Protein AF-A0A096LPL6-F1 (afdb_monomer)

Secondary structure (DSSP, 8-state):
-HHHHHHHHHHHHHHHHHHHHHHHHHHHHHHHHHHHHHHHHHHHHHHHHHHHHHHHHHHHHHHHHT----TT-TT-HHHHHHHHHHIIIIIHHHHHHHHHHTT--HHHHHHHHHHHHHHHHHHHHHHHHHHHHHHHHGGGSS---HHHHHHHHHHHHHHHHHHHHTS-GGGG-SSS-TTTHHHHHHHHHHHHHHHHSSSPP----TT----

pLDDT: mean 83.3, std 11.72, range [41.88, 95.31]

Foldseek 3Di:
DVVVVVVVVVVVVVVVVVVVVVVVVVVVVVVVVVVVVVVVVVVVVVVVVVVVVVVVVVVVVCVVVVVDDDPPQCLTPVNLVVLLVCCQPPVLVVLLVVCVVVVHDSVVVVVLLVVLL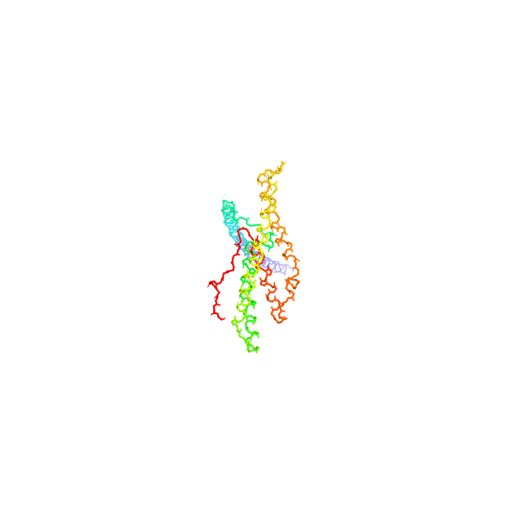VVLLVVLVVVLVVLVVVLVVVVVDPDDDPVVSVVVSLVVLSVVLVVLVPDDLQVVDPDDDPSCSVSSSSSSSSSNSQSSDVVRHDRDPPPRPPD

Radius of gyration: 34.46 Å; Cα contacts (8 Å, |Δi|>4): 103; chains: 1; bounding box: 89×56×92 Å

Sequence (211 aa):
QITCFCVLYRSALGQKEEEVKSLNRTNLTCKGIRHKERSETAKKQSELKSVKDRLAAQVAASLKTGDTESMNNPVSKTRLTEMYDNLKLLQWPKVKDQLKSRKRNPKEAKDLIQKTFGNASDEIKRRRQQIEEMFQQSESSSGPTPQKVKEFRQLTVQNLQMALFHTNKEELLKEVKEDLRPLTSECYWLSCLMALNNPPLQPDWKNHVPG

Nearest PDB structures (foldseek):
  4bw5-assembly2_D  TM=4.313E-01  e=4.476E+00  Homo sapiens

Organism: Poecilia formosa (NCBI:txid48698)

Structure (mmCIF, N/CA/C/O backbone):
data_AF-A0A096LPL6-F1
#
_entry.id   AF-A0A096LPL6-F1
#
loop_
_atom_site.group_PDB
_atom_site.id
_atom_site.type_symbol
_atom_site.label_atom_id
_atom_site.label_alt_id
_atom_site.label_comp_id
_atom_site.label_asym_id
_atom_site.label_entity_id
_atom_site.label_seq_id
_atom_site.pdbx_PDB_ins_code
_atom_site.Cartn_x
_atom_site.Cartn_y
_atom_site.Cartn_z
_atom_site.occupancy
_atom_site.B_iso_or_equiv
_atom_site.auth_seq_id
_atom_site.auth_comp_id
_atom_site.auth_asym_id
_atom_site.auth_atom_id
_atom_site.pdbx_PDB_model_num
ATOM 1 N N . GLN A 1 1 ? 65.235 16.886 -66.302 1.00 62.06 1 GLN A N 1
ATOM 2 C CA . GLN A 1 1 ? 64.406 17.403 -65.186 1.00 62.06 1 GLN A CA 1
ATOM 3 C C . GLN A 1 1 ? 62.903 17.368 -65.497 1.00 62.06 1 GLN A C 1
ATOM 5 O O . GLN A 1 1 ? 62.154 16.896 -64.653 1.00 62.06 1 GLN A O 1
ATOM 10 N N . ILE A 1 2 ? 62.460 17.758 -66.702 1.00 69.12 2 ILE A N 1
ATOM 11 C CA . ILE A 1 2 ? 61.031 17.830 -67.094 1.00 69.12 2 ILE A CA 1
ATOM 12 C C . ILE A 1 2 ? 60.277 16.490 -66.947 1.00 69.12 2 ILE A C 1
ATOM 14 O O . ILE A 1 2 ? 59.199 16.450 -66.362 1.00 69.12 2 ILE A O 1
ATOM 18 N N . THR A 1 3 ? 60.861 15.371 -67.383 1.00 69.25 3 THR A N 1
ATOM 19 C CA . THR A 1 3 ? 60.203 14.049 -67.340 1.00 69.25 3 THR A CA 1
ATOM 20 C C . THR A 1 3 ? 59.904 13.565 -65.917 1.00 69.25 3 THR A C 1
ATOM 22 O O . THR A 1 3 ? 58.869 12.954 -65.676 1.00 69.25 3 THR A O 1
ATOM 25 N N . CYS A 1 4 ? 60.776 13.883 -64.954 1.00 71.94 4 CYS A N 1
ATOM 26 C CA . CYS A 1 4 ? 60.591 13.506 -63.550 1.00 71.94 4 CYS A CA 1
ATOM 27 C C . CYS A 1 4 ? 59.429 14.290 -62.912 1.00 71.94 4 CYS A C 1
ATOM 29 O O . CYS A 1 4 ? 58.605 13.724 -62.196 1.00 71.94 4 CYS A O 1
ATOM 31 N N . PHE A 1 5 ? 59.299 15.575 -63.254 1.00 79.19 5 PHE A N 1
ATOM 32 C CA . PHE A 1 5 ? 58.215 16.429 -62.768 1.00 79.19 5 PHE A CA 1
ATOM 33 C C . PHE A 1 5 ? 56.837 15.965 -63.266 1.00 79.19 5 PHE A C 1
ATOM 35 O O . PHE A 1 5 ? 55.894 15.878 -62.482 1.00 79.19 5 PHE A O 1
ATOM 42 N N . CYS A 1 6 ? 56.720 15.581 -64.542 1.00 79.19 6 CYS A N 1
ATOM 43 C CA . CYS A 1 6 ? 55.464 15.070 -65.100 1.00 79.19 6 CYS A CA 1
ATOM 44 C C . CYS A 1 6 ? 54.999 13.760 -64.441 1.00 79.19 6 CYS A C 1
ATOM 46 O O . CYS A 1 6 ? 53.801 13.574 -64.223 1.00 79.19 6 CYS A O 1
ATOM 48 N N . VAL A 1 7 ? 55.930 12.862 -64.102 1.00 82.38 7 VAL A N 1
ATOM 49 C CA . VAL A 1 7 ? 55.615 11.592 -63.424 1.00 82.38 7 VAL A CA 1
ATOM 50 C C . VAL A 1 7 ? 55.128 11.840 -61.996 1.00 82.38 7 VAL A C 1
ATOM 52 O O . VAL A 1 7 ? 54.100 11.290 -61.597 1.00 82.38 7 VAL A O 1
ATOM 55 N N . LEU A 1 8 ? 55.806 12.716 -61.248 1.00 85.94 8 LEU A N 1
ATOM 56 C CA . LEU A 1 8 ? 55.395 13.092 -59.892 1.00 85.94 8 LEU A CA 1
ATOM 57 C C . LEU A 1 8 ? 54.025 13.780 -59.882 1.00 85.94 8 LEU A C 1
ATOM 59 O O . LEU A 1 8 ? 53.176 13.448 -59.057 1.00 85.94 8 LEU A O 1
ATOM 63 N N . TYR A 1 9 ? 53.778 14.677 -60.838 1.00 87.81 9 TYR A N 1
ATOM 64 C CA . TYR A 1 9 ? 52.500 15.375 -60.968 1.00 87.81 9 TYR A CA 1
ATOM 65 C C . TYR A 1 9 ? 51.340 14.418 -61.279 1.00 87.81 9 TYR A C 1
ATOM 67 O O . TYR A 1 9 ? 50.285 14.495 -60.650 1.00 87.81 9 TYR A O 1
ATOM 75 N N . ARG A 1 10 ? 51.538 13.462 -62.197 1.00 88.81 10 ARG A N 1
ATOM 76 C CA . ARG A 1 10 ? 50.520 12.450 -62.524 1.00 88.81 10 ARG A CA 1
ATOM 77 C C . ARG A 1 10 ? 50.235 11.521 -61.336 1.00 88.81 10 ARG A C 1
ATOM 79 O O . ARG A 1 10 ? 49.079 11.184 -61.101 1.00 88.81 10 ARG A O 1
ATOM 86 N N . SER A 1 11 ? 51.265 11.149 -60.574 1.00 90.75 11 SER A N 1
ATOM 87 C CA . SER A 1 11 ? 51.112 10.358 -59.345 1.00 90.75 11 SER A CA 1
ATOM 88 C C . SER A 1 11 ? 50.303 11.111 -58.278 1.00 90.75 11 SER A C 1
ATOM 90 O O . SER A 1 11 ? 49.337 10.575 -57.736 1.00 90.75 11 SER A O 1
ATOM 92 N N . ALA A 1 12 ? 50.625 12.388 -58.045 1.00 90.56 12 ALA A N 1
ATOM 93 C CA . ALA A 1 12 ? 49.902 13.242 -57.101 1.00 90.56 12 ALA A CA 1
ATOM 94 C C . ALA A 1 12 ? 48.430 13.461 -57.504 1.00 90.56 12 ALA A C 1
ATOM 96 O O . ALA A 1 12 ? 47.544 13.439 -56.650 1.00 90.56 12 ALA A O 1
ATOM 97 N N . LEU A 1 13 ? 48.151 13.621 -58.804 1.00 91.19 13 LEU A N 1
ATOM 98 C CA . LEU A 1 13 ? 46.785 13.688 -59.335 1.00 91.19 13 LEU A CA 1
ATOM 99 C C . LEU A 1 13 ? 46.003 12.392 -59.090 1.00 91.19 13 LEU A C 1
ATOM 101 O O . LEU A 1 13 ? 44.869 12.455 -58.622 1.00 91.19 13 LEU A O 1
ATOM 105 N N . GLY A 1 14 ? 46.615 11.230 -59.339 1.00 92.25 14 GLY A N 1
ATOM 106 C CA . GLY A 1 14 ? 45.986 9.932 -59.072 1.00 92.25 14 GLY A CA 1
ATOM 107 C C . GLY A 1 14 ? 45.658 9.729 -57.589 1.00 92.25 14 GLY A C 1
ATOM 108 O O . GLY A 1 14 ? 44.568 9.274 -57.251 1.00 92.25 14 GLY A O 1
ATOM 109 N N . GLN A 1 15 ? 46.556 10.149 -56.690 1.00 91.25 15 GLN A N 1
ATOM 110 C CA . GLN A 1 15 ? 46.300 10.125 -55.245 1.00 91.25 15 GLN A CA 1
ATOM 111 C C . GLN A 1 15 ? 45.125 11.028 -54.848 1.00 91.25 15 GLN A C 1
ATOM 113 O O . GLN A 1 15 ? 44.273 10.619 -54.059 1.00 91.25 15 GLN A O 1
ATOM 118 N N . LYS A 1 16 ? 45.043 12.238 -55.418 1.00 92.62 16 LYS A N 1
ATOM 119 C CA . LYS A 1 16 ? 43.936 13.168 -55.154 1.00 92.62 16 LYS A CA 1
ATOM 120 C C . LYS A 1 16 ? 42.600 12.655 -55.679 1.00 92.62 16 LYS A C 1
ATOM 122 O O . LYS A 1 16 ? 41.577 12.854 -55.027 1.00 92.62 16 LYS A O 1
ATOM 127 N N . GLU A 1 17 ? 42.593 11.969 -56.815 1.00 94.25 17 GLU A N 1
ATOM 128 C CA . GLU A 1 17 ? 41.373 11.384 -57.372 1.00 94.25 17 GLU A CA 1
ATOM 129 C C . GLU A 1 17 ? 40.818 10.256 -56.483 1.00 94.25 17 GLU A C 1
ATOM 131 O O . GLU A 1 17 ? 39.613 10.202 -56.224 1.00 94.25 17 GLU A O 1
ATOM 136 N N . GLU A 1 18 ? 41.688 9.396 -55.944 1.00 94.06 18 GLU A N 1
ATOM 137 C CA . GLU A 1 18 ? 41.285 8.356 -54.989 1.00 94.06 18 GLU A CA 1
ATOM 138 C C . GLU A 1 18 ? 40.809 8.937 -53.649 1.00 94.06 18 GLU A C 1
ATOM 140 O O . GLU A 1 18 ? 39.816 8.464 -53.087 1.00 94.06 18 GLU A O 1
ATOM 145 N N . GLU A 1 19 ? 41.441 10.010 -53.167 1.00 93.50 19 GLU A N 1
ATOM 146 C CA . GLU A 1 19 ? 41.003 10.734 -51.968 1.00 93.50 19 GLU A CA 1
ATOM 147 C C . GLU A 1 19 ? 39.581 11.297 -52.147 1.00 93.50 19 GLU A C 1
ATOM 149 O O . GLU A 1 19 ? 38.716 11.094 -51.291 1.00 93.50 19 GLU A O 1
ATOM 154 N N . VAL A 1 20 ? 39.291 11.913 -53.300 1.00 94.62 20 VAL A N 1
ATOM 155 C CA . VAL A 1 20 ? 37.953 12.431 -53.640 1.00 94.62 20 VAL A CA 1
ATOM 156 C C . VAL A 1 20 ? 36.921 11.304 -53.745 1.00 94.62 20 VAL A C 1
ATOM 158 O O . VAL A 1 20 ? 35.811 11.429 -53.219 1.00 94.62 20 VAL A O 1
ATOM 161 N N . LYS A 1 21 ? 37.266 10.172 -54.372 1.00 95.31 21 LYS A N 1
ATOM 162 C CA . LYS A 1 21 ? 36.379 8.995 -54.437 1.00 95.31 21 LYS A CA 1
ATOM 163 C C . LYS A 1 21 ? 36.100 8.419 -53.047 1.00 95.31 21 LYS A C 1
ATOM 165 O O . LYS A 1 21 ? 34.973 8.004 -52.768 1.00 95.31 21 LYS A O 1
ATOM 170 N N . SER A 1 22 ? 37.101 8.389 -52.169 1.00 95.25 22 SER A N 1
ATOM 171 C CA . SER A 1 22 ? 36.955 7.957 -50.775 1.00 95.25 22 SER A CA 1
ATOM 172 C C . SER A 1 22 ? 36.039 8.897 -49.979 1.00 95.25 22 SER A C 1
ATOM 174 O O . SER A 1 22 ? 35.070 8.446 -49.365 1.00 95.25 22 SER A O 1
ATOM 176 N N . LEU A 1 23 ? 36.260 10.212 -50.077 1.00 94.00 23 LEU A N 1
ATOM 177 C CA . LEU A 1 23 ? 35.429 11.252 -49.456 1.00 94.00 23 LEU A CA 1
ATOM 178 C C . LEU A 1 23 ? 33.970 11.211 -49.925 1.00 94.00 23 LEU A C 1
ATOM 180 O O . LEU A 1 23 ? 33.049 11.358 -49.122 1.00 94.00 23 LEU A O 1
ATOM 184 N N . ASN A 1 24 ? 33.729 10.973 -51.214 1.00 94.94 24 ASN A N 1
ATOM 185 C CA . ASN A 1 24 ? 32.367 10.841 -51.730 1.00 94.94 24 ASN A CA 1
ATOM 186 C C . ASN A 1 24 ? 31.659 9.604 -51.165 1.00 94.94 24 ASN A C 1
ATOM 188 O O . ASN A 1 24 ? 30.489 9.687 -50.782 1.00 94.94 24 ASN A O 1
ATOM 192 N N . ARG A 1 25 ? 32.370 8.474 -51.044 1.00 92.81 25 ARG A N 1
ATOM 193 C CA . ARG A 1 25 ? 31.831 7.257 -50.420 1.00 92.81 25 ARG A CA 1
ATOM 194 C C . ARG A 1 25 ? 31.470 7.489 -48.952 1.00 92.81 25 ARG A C 1
ATOM 196 O O . ARG A 1 25 ? 30.355 7.163 -48.550 1.00 92.81 25 ARG A O 1
ATOM 203 N N . THR A 1 26 ? 32.347 8.115 -48.166 1.00 92.62 26 THR A N 1
ATOM 204 C CA . THR A 1 26 ? 32.054 8.420 -46.754 1.00 92.62 26 THR A CA 1
ATOM 205 C C . THR A 1 26 ? 30.913 9.428 -46.604 1.00 92.62 26 THR A C 1
ATOM 207 O O . THR A 1 26 ? 30.057 9.255 -45.736 1.00 92.62 26 THR A O 1
ATOM 210 N N . ASN A 1 27 ? 30.818 10.433 -47.482 1.00 92.50 27 ASN A N 1
ATOM 211 C CA . ASN A 1 27 ? 29.719 11.402 -47.468 1.00 92.50 27 ASN A CA 1
ATOM 212 C C . ASN A 1 27 ? 28.350 10.737 -47.680 1.00 92.50 27 ASN A C 1
ATOM 214 O O . ASN A 1 27 ? 27.392 11.065 -46.974 1.00 92.50 27 ASN A O 1
ATOM 218 N N . LEU A 1 28 ? 28.263 9.793 -48.623 1.00 93.94 28 LEU A N 1
ATOM 219 C CA . LEU A 1 28 ? 27.046 9.025 -48.893 1.00 93.94 28 LEU A CA 1
ATOM 220 C C . LEU A 1 28 ? 26.653 8.157 -47.692 1.00 93.94 28 LEU A C 1
ATOM 222 O O . LEU A 1 28 ? 25.497 8.195 -47.267 1.00 93.94 28 LEU A O 1
ATOM 226 N N . THR A 1 29 ? 27.614 7.460 -47.082 1.00 91.50 29 THR A N 1
ATOM 227 C CA . THR A 1 29 ? 27.377 6.665 -45.867 1.00 91.50 29 THR A CA 1
ATOM 228 C C . THR A 1 29 ? 26.874 7.536 -44.715 1.00 91.50 29 THR A C 1
ATOM 230 O O . THR A 1 29 ? 25.845 7.233 -44.110 1.00 91.50 29 THR A O 1
ATOM 233 N N . CYS A 1 30 ? 27.522 8.676 -44.457 1.00 89.75 30 CYS A N 1
ATOM 234 C CA . CYS A 1 30 ? 27.096 9.621 -43.423 1.00 89.75 30 CYS A CA 1
ATOM 235 C C . CYS A 1 30 ? 25.696 10.196 -43.694 1.00 89.75 30 CYS A C 1
ATOM 237 O O . CYS A 1 30 ? 24.918 10.393 -42.761 1.00 89.75 30 CYS A O 1
ATOM 239 N N . LYS A 1 31 ? 25.339 10.457 -44.960 1.00 93.56 31 LYS A N 1
ATOM 240 C CA . LYS A 1 31 ? 23.974 10.869 -45.337 1.00 93.56 31 LYS A CA 1
ATOM 241 C C . LYS A 1 31 ? 22.947 9.782 -45.008 1.00 93.56 31 LYS A C 1
ATOM 243 O O . LYS A 1 31 ? 21.903 10.113 -44.448 1.00 93.56 31 LYS A O 1
ATOM 248 N N . GLY A 1 32 ? 23.258 8.519 -45.302 1.00 92.88 32 GLY A N 1
ATOM 249 C CA . GLY A 1 32 ? 22.400 7.377 -44.978 1.00 92.88 32 GLY A CA 1
ATOM 250 C C . GLY A 1 32 ? 22.170 7.216 -43.474 1.00 92.88 32 GLY A C 1
ATOM 251 O O . GLY A 1 32 ? 21.024 7.119 -43.036 1.00 92.88 32 GLY A O 1
ATOM 252 N N . ILE A 1 33 ? 23.241 7.280 -42.674 1.00 93.56 33 ILE A N 1
ATOM 253 C CA . ILE A 1 33 ? 23.164 7.196 -41.205 1.00 93.56 33 ILE A CA 1
ATOM 254 C C . ILE A 1 33 ? 22.282 8.319 -40.647 1.00 93.56 33 ILE A C 1
ATOM 256 O O . ILE A 1 33 ? 21.332 8.042 -39.918 1.00 93.56 33 ILE A O 1
ATOM 260 N N . ARG A 1 34 ? 22.504 9.571 -41.074 1.00 87.50 34 ARG A N 1
ATOM 261 C CA . ARG A 1 34 ? 21.682 10.712 -40.631 1.00 87.50 34 ARG A CA 1
ATOM 262 C C . ARG A 1 34 ? 20.203 10.547 -40.965 1.00 87.50 34 ARG A C 1
ATOM 264 O O . ARG A 1 34 ? 19.347 10.950 -40.181 1.00 87.50 34 ARG A O 1
ATOM 271 N N . HIS A 1 35 ? 19.880 9.997 -42.135 1.00 93.56 35 HIS A N 1
ATOM 272 C CA . HIS A 1 35 ? 18.486 9.758 -42.507 1.00 93.56 35 HIS A CA 1
ATOM 273 C C . HIS A 1 35 ? 17.843 8.695 -41.605 1.00 93.56 35 HIS A C 1
ATOM 275 O O . HIS A 1 35 ? 16.711 8.870 -41.151 1.00 93.56 35 HIS A O 1
ATOM 281 N N . LYS A 1 36 ? 18.579 7.622 -41.297 1.00 93.88 36 LYS A N 1
ATOM 282 C CA . LYS A 1 36 ? 18.124 6.566 -40.388 1.00 93.88 36 LYS A CA 1
ATOM 283 C C . LYS A 1 36 ? 17.886 7.100 -38.971 1.00 93.88 36 LYS A C 1
ATOM 285 O O . LYS A 1 36 ? 16.798 6.908 -38.436 1.00 93.88 36 LYS A O 1
ATOM 290 N N . GLU A 1 37 ? 18.834 7.852 -38.412 1.00 93.06 37 GLU A N 1
ATOM 291 C CA . GLU A 1 37 ? 18.706 8.469 -37.082 1.00 93.06 37 GLU A CA 1
ATOM 292 C C . GLU A 1 37 ? 17.516 9.434 -36.996 1.00 93.06 37 GLU A C 1
ATOM 294 O O . GLU A 1 37 ? 16.773 9.429 -36.011 1.00 93.06 37 GLU A O 1
ATOM 299 N N . ARG A 1 38 ? 17.281 10.234 -38.046 1.00 93.50 38 ARG A N 1
ATOM 300 C CA . ARG A 1 38 ? 16.101 11.111 -38.126 1.00 93.50 38 ARG A CA 1
ATOM 301 C C . ARG A 1 38 ? 14.802 10.314 -38.126 1.00 93.50 38 ARG A C 1
ATOM 303 O O . ARG A 1 38 ? 13.877 10.679 -37.404 1.00 93.50 38 ARG A O 1
ATOM 310 N N . SER A 1 39 ? 14.739 9.226 -38.892 1.00 92.94 39 SER A N 1
ATOM 311 C CA . SER A 1 39 ? 13.558 8.358 -38.936 1.00 92.94 39 SER A CA 1
ATOM 312 C C . SER A 1 39 ? 13.294 7.682 -37.589 1.00 92.94 39 SER A C 1
ATOM 314 O O . SER A 1 39 ? 12.150 7.633 -37.139 1.00 92.94 39 SER A O 1
ATOM 316 N N . GLU A 1 40 ? 14.333 7.181 -36.922 1.00 94.88 40 GLU A N 1
ATOM 317 C CA . GLU A 1 40 ? 14.212 6.571 -35.595 1.00 94.88 40 GLU A CA 1
ATOM 318 C C . GLU A 1 40 ? 13.783 7.595 -34.539 1.00 94.88 40 GLU A C 1
ATOM 320 O O . GLU A 1 40 ? 12.931 7.303 -33.699 1.00 94.88 40 GLU A O 1
ATOM 325 N N . THR A 1 41 ? 14.316 8.816 -34.607 1.00 92.25 41 THR A N 1
ATOM 326 C CA . THR A 1 41 ? 13.934 9.911 -33.706 1.00 92.25 41 THR A CA 1
ATOM 327 C C . THR A 1 41 ? 12.476 10.318 -33.907 1.00 92.25 41 THR A C 1
ATOM 329 O O . THR A 1 41 ? 11.741 10.454 -32.929 1.00 92.25 41 THR A O 1
ATOM 332 N N . ALA A 1 42 ? 12.025 10.451 -35.158 1.00 94.88 42 ALA A N 1
ATOM 333 C CA . ALA A 1 42 ? 10.630 10.754 -35.475 1.00 94.88 42 ALA A CA 1
ATOM 334 C C . ALA A 1 42 ? 9.682 9.657 -34.964 1.00 94.88 42 ALA A C 1
ATOM 336 O O . ALA A 1 42 ? 8.652 9.958 -34.359 1.00 94.88 42 ALA A O 1
ATOM 337 N N . LYS A 1 43 ? 10.067 8.382 -35.125 1.00 94.69 43 LYS A N 1
ATOM 338 C CA . LYS A 1 43 ? 9.311 7.246 -34.585 1.00 94.69 43 LYS A CA 1
ATOM 339 C C . LYS A 1 43 ? 9.199 7.327 -33.060 1.00 94.69 43 LYS A C 1
ATOM 341 O O . LYS A 1 43 ? 8.084 7.316 -32.542 1.00 94.69 43 LYS A O 1
ATOM 346 N N . LYS A 1 44 ? 10.314 7.519 -32.348 1.00 93.94 44 LYS A N 1
ATOM 347 C CA . LYS A 1 44 ? 10.325 7.670 -30.880 1.00 93.94 44 LYS A CA 1
ATOM 348 C C . LYS A 1 44 ? 9.476 8.851 -30.405 1.00 93.94 44 LYS A C 1
ATOM 350 O O . LYS A 1 44 ? 8.751 8.726 -29.423 1.00 93.94 44 LYS A O 1
ATOM 355 N N . GLN A 1 45 ? 9.517 9.987 -31.104 1.00 91.88 45 GLN A N 1
ATOM 356 C CA . GLN A 1 45 ? 8.658 11.132 -30.780 1.00 91.88 45 GLN A CA 1
ATOM 357 C C . GLN A 1 45 ? 7.170 10.815 -30.970 1.00 91.88 45 GLN A C 1
ATOM 359 O O . GLN A 1 45 ? 6.354 11.206 -30.135 1.00 91.88 45 GLN A O 1
ATOM 364 N N . SER A 1 46 ? 6.808 10.087 -32.032 1.00 92.31 46 SER A N 1
ATOM 365 C CA . SER A 1 46 ? 5.420 9.670 -32.264 1.00 92.31 46 SER A CA 1
ATOM 366 C C . SER A 1 46 ? 4.915 8.695 -31.192 1.00 92.31 46 SER A C 1
ATOM 368 O O . SER A 1 46 ? 3.797 8.847 -30.699 1.00 92.31 46 SER A O 1
ATOM 370 N N . GLU A 1 47 ? 5.762 7.757 -30.757 1.00 94.56 47 GLU A N 1
ATOM 371 C CA . GLU A 1 47 ? 5.462 6.827 -29.665 1.00 94.56 47 GLU A CA 1
ATOM 372 C C . GLU A 1 47 ? 5.289 7.575 -28.340 1.00 94.56 47 GLU A C 1
ATOM 374 O O . GLU A 1 47 ? 4.299 7.366 -27.641 1.00 94.56 47 GLU A O 1
ATOM 379 N N . LEU A 1 48 ? 6.193 8.511 -28.027 1.00 93.56 48 LEU A N 1
ATOM 380 C CA . LEU A 1 48 ? 6.100 9.331 -26.821 1.00 93.56 48 LEU A CA 1
ATOM 381 C C . LEU A 1 48 ? 4.818 10.171 -26.802 1.00 93.56 48 LEU A C 1
ATOM 383 O O . LEU A 1 48 ? 4.159 10.264 -25.766 1.00 93.56 48 LEU A O 1
ATOM 387 N N . LYS A 1 49 ? 4.438 10.754 -27.945 1.00 94.06 49 LYS A N 1
ATOM 388 C CA . LYS A 1 49 ? 3.179 11.495 -28.078 1.00 94.06 49 LYS A CA 1
ATOM 389 C C . LYS A 1 49 ? 1.974 10.585 -27.828 1.00 94.06 49 LYS A C 1
ATOM 391 O O . LYS A 1 49 ? 1.123 10.934 -27.020 1.00 94.06 49 LYS A O 1
ATOM 396 N N . SER A 1 50 ? 1.950 9.396 -28.430 1.00 95.19 50 SER A N 1
ATOM 397 C CA . SER A 1 50 ? 0.890 8.404 -28.205 1.00 95.19 50 SER A CA 1
ATOM 398 C C . SER A 1 50 ? 0.779 7.991 -26.732 1.00 95.19 50 SER A C 1
ATOM 400 O O . SER A 1 50 ? -0.317 7.942 -26.176 1.00 95.19 50 SER A O 1
ATOM 402 N N . VAL A 1 51 ? 1.909 7.756 -26.057 1.00 93.38 51 VAL A N 1
ATOM 403 C CA . VAL A 1 51 ? 1.929 7.450 -24.617 1.00 93.38 51 VAL A CA 1
ATOM 404 C C . VAL A 1 51 ? 1.387 8.620 -23.798 1.00 93.38 51 VAL A C 1
ATOM 406 O O . VAL A 1 51 ? 0.570 8.402 -22.906 1.00 93.38 51 VAL A O 1
ATOM 409 N N . LYS A 1 52 ? 1.788 9.856 -24.114 1.00 92.88 52 LYS A N 1
ATOM 410 C CA . LYS A 1 52 ? 1.295 11.059 -23.434 1.00 92.88 52 LYS A CA 1
ATOM 411 C C . LYS A 1 52 ? -0.216 11.227 -23.603 1.00 92.88 52 LYS A C 1
ATOM 413 O O . LYS A 1 52 ? -0.896 11.487 -22.615 1.00 92.88 52 LYS A O 1
ATOM 418 N N . ASP A 1 53 ? -0.737 11.047 -24.814 1.00 93.06 53 ASP A N 1
ATOM 419 C CA . ASP A 1 53 ? -2.168 11.181 -25.105 1.00 93.06 53 ASP A CA 1
ATOM 420 C C . ASP A 1 53 ? -2.981 10.094 -24.379 1.00 93.06 53 ASP A C 1
ATOM 422 O O . ASP A 1 53 ? -4.012 10.381 -23.767 1.00 93.06 53 ASP A O 1
ATOM 426 N N . ARG A 1 54 ? -2.473 8.85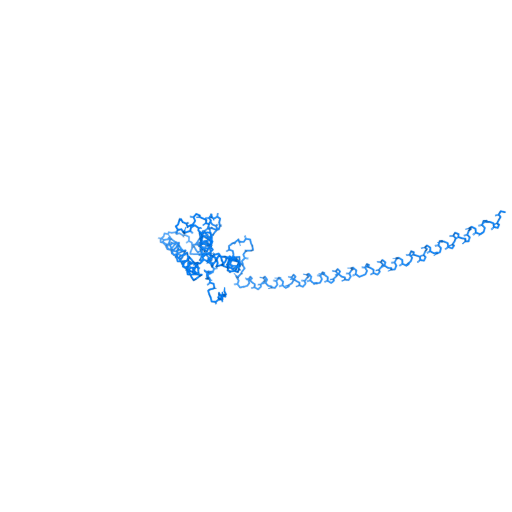3 -24.349 1.00 90.88 54 ARG A N 1
ATOM 427 C CA . ARG A 1 54 ? -3.072 7.751 -23.576 1.00 90.88 54 ARG A CA 1
ATOM 428 C C . ARG A 1 54 ? -3.067 8.027 -22.076 1.00 90.88 54 ARG A C 1
ATOM 430 O O . ARG A 1 54 ? -4.077 7.793 -21.416 1.00 90.88 54 ARG A O 1
ATOM 437 N N . LEU A 1 55 ? -1.956 8.530 -21.540 1.00 88.56 55 LEU A N 1
ATOM 438 C CA . LEU A 1 55 ? -1.844 8.881 -20.127 1.00 88.56 55 LEU A CA 1
ATOM 439 C C . LEU A 1 55 ? -2.794 10.029 -19.772 1.00 88.56 55 LEU A C 1
ATOM 441 O O . LEU A 1 55 ? -3.497 9.946 -18.772 1.00 88.56 55 LEU A O 1
ATOM 445 N N . ALA A 1 56 ? -2.878 11.064 -20.611 1.00 87.12 56 ALA A N 1
ATOM 446 C CA . ALA A 1 56 ? -3.816 12.166 -20.421 1.00 87.12 56 ALA A CA 1
ATOM 447 C C . ALA A 1 56 ? -5.273 11.677 -20.404 1.00 87.12 56 ALA A C 1
ATOM 449 O O . ALA A 1 56 ? -6.049 12.107 -19.554 1.00 87.12 56 ALA A O 1
ATOM 450 N N . ALA A 1 57 ? -5.635 10.736 -21.283 1.00 83.25 57 ALA A N 1
ATOM 451 C CA . ALA A 1 57 ? -6.962 10.125 -21.288 1.00 83.25 57 ALA A CA 1
ATOM 452 C C . ALA A 1 57 ? -7.244 9.309 -20.013 1.00 83.25 57 ALA A C 1
ATOM 454 O O . ALA A 1 57 ? -8.334 9.422 -19.451 1.00 83.25 57 ALA A O 1
ATOM 455 N N . GLN A 1 58 ? -6.270 8.533 -19.522 1.00 78.44 58 GLN A N 1
ATOM 456 C CA . GLN A 1 58 ? -6.395 7.794 -18.258 1.00 78.44 58 GLN A CA 1
ATOM 457 C C . GLN A 1 58 ? -6.540 8.738 -17.060 1.00 78.44 58 GLN A C 1
ATOM 459 O O . GLN A 1 58 ? -7.445 8.560 -16.251 1.00 78.44 58 GLN A O 1
ATOM 464 N N . VAL A 1 59 ? -5.717 9.787 -16.986 1.00 78.62 59 VAL A N 1
ATOM 465 C CA . VAL A 1 59 ? -5.796 10.804 -15.927 1.00 78.62 59 VAL A CA 1
ATOM 466 C C . VAL A 1 59 ? -7.141 11.534 -15.973 1.00 78.62 59 VAL A C 1
ATOM 468 O O . VAL A 1 59 ? -7.781 11.701 -14.938 1.00 78.62 59 VAL A O 1
ATOM 471 N N . ALA A 1 60 ? -7.621 11.919 -17.159 1.00 79.06 60 ALA A N 1
ATOM 472 C CA . ALA A 1 60 ? -8.929 12.552 -17.315 1.00 79.06 60 ALA A CA 1
ATOM 473 C C . ALA A 1 60 ? -10.084 11.623 -16.899 1.00 79.06 60 ALA A C 1
ATOM 475 O O . ALA A 1 60 ? -11.062 12.090 -16.314 1.00 79.06 60 ALA A O 1
ATOM 476 N N . ALA A 1 61 ? -9.981 10.319 -17.173 1.00 73.19 61 ALA A N 1
ATOM 477 C CA . ALA A 1 61 ? -10.958 9.333 -16.719 1.00 73.19 61 ALA A CA 1
ATOM 478 C C . ALA A 1 61 ? -10.958 9.198 -15.186 1.00 73.19 61 ALA A C 1
ATOM 480 O O . ALA A 1 61 ? -12.027 9.257 -14.583 1.00 73.19 61 ALA A O 1
ATOM 481 N N . SER A 1 62 ? -9.784 9.115 -14.552 1.00 61.94 62 SER A N 1
ATOM 482 C CA . SER A 1 62 ? -9.656 9.043 -13.088 1.00 61.94 62 SER A CA 1
ATOM 483 C C . SER A 1 62 ? -10.127 10.315 -12.374 1.00 61.94 62 SER A C 1
ATOM 485 O O . SER A 1 62 ? -10.739 10.234 -11.312 1.00 61.94 62 SER A O 1
ATOM 487 N N . LEU A 1 63 ? -9.899 11.497 -12.959 1.00 66.19 63 LEU A N 1
ATOM 488 C CA . LEU A 1 63 ? -10.415 12.764 -12.424 1.00 66.19 63 LEU A CA 1
ATOM 489 C C . LEU A 1 63 ? -11.949 12.816 -12.467 1.00 66.19 63 LEU A C 1
ATOM 491 O O . LEU A 1 63 ? -12.571 13.319 -11.535 1.00 66.19 63 LEU A O 1
ATOM 495 N N . LYS A 1 64 ? -12.572 12.267 -13.521 1.00 66.19 64 LYS A N 1
ATOM 496 C CA . LYS A 1 64 ? -14.039 12.173 -13.628 1.00 66.19 64 LYS A CA 1
ATOM 497 C C . LYS A 1 64 ? -14.648 11.219 -12.602 1.00 66.19 64 LYS A C 1
ATOM 499 O O . LYS A 1 64 ? -15.770 11.456 -12.168 1.00 66.19 64 LYS A O 1
ATOM 504 N N . THR A 1 65 ? -13.938 10.157 -12.224 1.00 60.41 65 THR A N 1
ATOM 505 C CA . THR A 1 65 ? -14.399 9.208 -11.198 1.00 60.41 65 THR A CA 1
ATOM 506 C C . THR A 1 65 ? -14.058 9.649 -9.774 1.00 60.41 65 THR A C 1
ATOM 508 O O . THR A 1 65 ? -14.525 9.022 -8.828 1.00 60.41 65 THR A O 1
ATOM 511 N N . GLY A 1 66 ? -13.262 10.713 -9.604 1.00 57.62 66 GLY A N 1
ATOM 512 C CA . GLY A 1 66 ? -12.791 11.174 -8.295 1.00 57.62 66 GLY A CA 1
ATOM 513 C C . GLY A 1 66 ? -11.820 10.206 -7.605 1.00 57.62 66 GLY A C 1
ATOM 514 O O . GLY A 1 66 ? -11.515 10.399 -6.433 1.00 57.62 66 GLY A O 1
ATOM 515 N N . ASP A 1 67 ? -11.319 9.190 -8.318 1.00 57.84 67 ASP A N 1
ATOM 516 C CA . ASP A 1 67 ? -10.405 8.150 -7.803 1.00 57.84 67 ASP A CA 1
ATOM 517 C C . ASP A 1 67 ? -8.930 8.554 -8.002 1.00 57.84 67 ASP A C 1
ATOM 519 O O . ASP A 1 67 ? -8.034 7.725 -8.155 1.00 57.84 67 ASP A O 1
ATOM 523 N N . THR A 1 68 ? -8.661 9.860 -8.083 1.00 65.00 68 THR A N 1
ATOM 524 C CA . THR A 1 68 ? -7.300 10.391 -8.182 1.00 65.00 68 THR A CA 1
ATOM 525 C C . THR A 1 68 ? -6.629 10.393 -6.819 1.00 65.00 68 THR A C 1
ATOM 527 O O . THR A 1 68 ? -6.851 11.277 -5.993 1.00 65.00 68 THR A O 1
ATOM 530 N N . GLU A 1 69 ? -5.760 9.411 -6.606 1.00 71.94 69 GLU A N 1
ATOM 531 C CA . GLU A 1 69 ? -4.832 9.390 -5.482 1.00 71.94 69 GLU A CA 1
ATOM 532 C C . GLU A 1 69 ? -3.646 10.331 -5.730 1.00 71.94 69 GLU A C 1
ATOM 534 O O . GLU A 1 69 ? -3.092 10.403 -6.829 1.00 71.94 69 GLU A O 1
ATOM 539 N N . SER A 1 70 ? -3.207 11.036 -4.686 1.00 74.88 70 SER A N 1
ATOM 540 C CA . SER A 1 70 ? -1.944 11.774 -4.737 1.00 74.88 70 SER A CA 1
ATOM 541 C C . SER A 1 70 ? -0.779 10.792 -4.827 1.00 74.88 70 SER A C 1
ATOM 543 O O . SER A 1 70 ? -0.565 10.002 -3.908 1.00 74.88 70 SER A O 1
ATOM 545 N N . MET A 1 71 ? 0.023 10.883 -5.891 1.00 73.69 71 MET A N 1
ATOM 546 C CA . MET A 1 71 ? 1.227 10.051 -6.043 1.00 73.69 71 MET A CA 1
ATOM 547 C C . MET A 1 71 ? 2.274 10.296 -4.945 1.00 73.69 71 MET A C 1
ATOM 549 O O . MET A 1 71 ? 3.130 9.447 -4.712 1.00 73.69 71 MET A O 1
ATOM 553 N N . ASN A 1 72 ? 2.201 11.446 -4.268 1.00 80.81 72 ASN A N 1
ATOM 554 C CA . ASN A 1 72 ? 3.113 11.820 -3.188 1.00 80.81 72 ASN A CA 1
ATOM 555 C C . ASN A 1 72 ? 2.624 11.351 -1.811 1.00 80.81 72 ASN A C 1
ATOM 557 O O . ASN A 1 72 ? 3.311 11.574 -0.818 1.00 80.81 72 ASN A O 1
ATOM 561 N N . ASN A 1 73 ? 1.440 10.739 -1.724 1.00 84.94 73 ASN A N 1
ATOM 562 C CA . ASN A 1 73 ? 0.929 10.204 -0.471 1.00 84.94 73 ASN A CA 1
ATOM 563 C C . ASN A 1 73 ? 1.536 8.808 -0.212 1.00 84.94 73 ASN A C 1
ATOM 565 O O . ASN A 1 73 ? 1.190 7.864 -0.926 1.00 84.94 73 ASN A O 1
ATOM 569 N N . PRO A 1 74 ? 2.396 8.630 0.811 1.00 89.50 74 PRO A N 1
ATOM 570 C CA . PRO A 1 74 ? 3.003 7.329 1.101 1.00 89.50 74 PRO A CA 1
ATOM 571 C C . PRO A 1 74 ? 1.988 6.284 1.591 1.00 89.50 74 PRO A C 1
ATOM 573 O O . PRO A 1 74 ? 2.274 5.089 1.563 1.00 89.50 74 PRO A O 1
ATOM 576 N N . VAL A 1 75 ? 0.798 6.724 2.006 1.00 91.31 75 VAL A N 1
ATOM 577 C CA . VAL A 1 75 ? -0.311 5.886 2.482 1.00 91.31 75 VAL A CA 1
ATOM 578 C C . VAL A 1 75 ? -1.517 5.943 1.539 1.00 91.31 75 VAL A C 1
ATOM 580 O O . VAL A 1 75 ? -2.660 5.812 1.971 1.00 91.31 75 VAL A O 1
ATOM 583 N N . SER A 1 76 ? -1.281 6.151 0.236 1.00 90.69 76 SER A N 1
ATOM 584 C CA . SER A 1 76 ? -2.331 6.026 -0.787 1.00 90.69 76 SER A CA 1
ATOM 585 C C . SER A 1 76 ? -2.874 4.590 -0.845 1.00 90.69 76 SER A C 1
ATOM 587 O O . SER A 1 76 ? -2.165 3.647 -0.482 1.00 90.69 76 SER A O 1
ATOM 589 N N . LYS A 1 77 ? -4.107 4.377 -1.325 1.00 90.56 77 LYS A N 1
ATOM 590 C CA . LYS A 1 77 ? -4.674 3.020 -1.402 1.00 90.56 77 LYS A CA 1
ATOM 591 C C . LYS A 1 77 ? -3.853 2.120 -2.327 1.00 90.56 77 LYS A C 1
ATOM 593 O O . LYS A 1 77 ? -3.633 0.960 -1.979 1.00 90.56 77 LYS A O 1
ATOM 598 N N . THR A 1 78 ? -3.320 2.651 -3.427 1.00 89.94 78 THR A N 1
ATOM 599 C CA . THR A 1 78 ? -2.366 1.933 -4.290 1.00 89.94 78 THR A CA 1
ATOM 600 C C . THR A 1 78 ? -1.129 1.502 -3.502 1.00 89.94 78 THR A C 1
ATOM 602 O O . THR A 1 78 ? -0.799 0.318 -3.478 1.00 89.94 78 THR A O 1
ATOM 605 N N . ARG A 1 79 ? -0.490 2.426 -2.771 1.00 92.38 79 ARG A N 1
ATOM 606 C CA . ARG A 1 79 ? 0.708 2.124 -1.970 1.00 92.38 79 ARG A CA 1
ATOM 607 C C . ARG A 1 79 ? 0.445 1.117 -0.857 1.00 92.38 79 ARG A C 1
ATOM 609 O O . ARG A 1 79 ? 1.253 0.219 -0.646 1.00 92.38 79 ARG A O 1
ATOM 616 N N . LEU A 1 80 ? -0.683 1.233 -0.161 1.00 93.75 80 LEU A N 1
ATOM 617 C CA . LEU A 1 80 ? -1.083 0.291 0.888 1.00 93.75 80 LEU A CA 1
ATOM 618 C C . LEU A 1 80 ? -1.352 -1.108 0.328 1.00 93.75 80 LEU A C 1
ATOM 620 O O . LEU A 1 80 ? -0.972 -2.094 0.957 1.00 93.75 80 LEU A O 1
ATOM 624 N N . THR A 1 81 ? -1.942 -1.194 -0.866 1.00 91.94 81 THR A N 1
ATOM 625 C CA . THR A 1 81 ? -2.161 -2.469 -1.563 1.00 91.94 81 THR A CA 1
ATOM 626 C C . THR A 1 81 ? -0.829 -3.107 -1.961 1.00 91.94 81 THR A C 1
ATOM 628 O O . THR A 1 81 ? -0.590 -4.265 -1.634 1.00 91.94 81 THR A O 1
ATOM 631 N N . GLU A 1 82 ? 0.093 -2.337 -2.550 1.00 92.19 82 GLU A N 1
ATOM 632 C CA . GLU A 1 82 ? 1.447 -2.811 -2.879 1.00 92.19 82 GLU A CA 1
ATOM 633 C C . GLU A 1 82 ? 2.216 -3.285 -1.635 1.00 92.19 82 GLU A C 1
ATOM 635 O O . GLU A 1 82 ? 2.880 -4.322 -1.658 1.00 92.19 82 GLU A O 1
ATOM 640 N N . MET A 1 83 ? 2.132 -2.544 -0.525 1.00 93.38 83 MET A N 1
ATOM 641 C CA . MET A 1 83 ? 2.751 -2.937 0.744 1.00 93.38 83 MET A CA 1
ATOM 642 C C . MET A 1 83 ? 2.172 -4.254 1.277 1.00 93.38 83 MET A C 1
ATOM 644 O O . MET A 1 83 ? 2.930 -5.109 1.740 1.00 93.38 83 MET A O 1
ATOM 648 N N . TYR A 1 84 ? 0.854 -4.443 1.177 1.00 93.00 84 TYR A N 1
ATOM 649 C CA . TYR A 1 84 ? 0.190 -5.689 1.563 1.00 93.00 84 TYR A CA 1
ATOM 650 C C . TYR A 1 84 ? 0.618 -6.865 0.685 1.00 93.00 84 TYR A C 1
ATOM 652 O O . TYR A 1 84 ? 0.971 -7.925 1.208 1.00 93.00 84 TYR A O 1
ATOM 660 N N . ASP A 1 85 ? 0.668 -6.673 -0.631 1.00 91.19 85 ASP A N 1
ATOM 661 C CA . ASP A 1 85 ? 1.111 -7.707 -1.562 1.00 91.19 85 ASP A CA 1
ATOM 662 C C . ASP A 1 85 ? 2.577 -8.087 -1.327 1.00 91.19 85 ASP A C 1
ATOM 664 O O . ASP A 1 85 ? 2.912 -9.271 -1.303 1.00 91.19 85 ASP A O 1
ATOM 668 N N . ASN A 1 86 ? 3.449 -7.117 -1.045 1.00 90.81 86 ASN A N 1
ATOM 669 C CA . ASN A 1 86 ? 4.844 -7.381 -0.691 1.00 90.81 86 ASN A CA 1
ATOM 670 C C . ASN A 1 86 ? 4.974 -8.175 0.615 1.00 90.81 86 ASN A C 1
ATOM 672 O O . ASN A 1 86 ? 5.738 -9.143 0.676 1.00 90.81 86 ASN A O 1
ATOM 676 N N . LEU A 1 87 ? 4.215 -7.813 1.654 1.00 88.69 87 LEU A N 1
ATOM 677 C CA . LEU A 1 87 ? 4.165 -8.568 2.909 1.00 88.69 87 LEU A CA 1
ATOM 678 C C . LEU A 1 87 ? 3.744 -10.023 2.645 1.00 88.69 87 LEU A C 1
ATOM 680 O O . LEU A 1 87 ? 4.380 -10.968 3.124 1.00 88.69 87 LEU A O 1
ATOM 684 N N . LYS A 1 88 ? 2.718 -10.194 1.809 1.00 86.50 88 LYS A N 1
ATOM 685 C CA . LYS A 1 88 ? 2.139 -11.486 1.454 1.00 86.50 88 LYS A CA 1
ATOM 686 C C . LYS A 1 88 ? 3.056 -12.374 0.627 1.00 86.50 88 LYS A C 1
ATOM 688 O O . LYS A 1 88 ? 3.153 -13.567 0.907 1.00 86.50 88 LYS A O 1
ATOM 693 N N . LEU A 1 89 ? 3.704 -11.814 -0.387 1.00 86.50 89 LEU A N 1
ATOM 694 C CA . LEU A 1 89 ? 4.520 -12.560 -1.342 1.00 86.50 89 LEU A CA 1
ATOM 695 C C . LEU A 1 89 ? 5.949 -12.784 -0.844 1.00 86.50 89 LEU A C 1
ATOM 697 O O . LEU A 1 89 ? 6.557 -13.792 -1.191 1.00 86.50 89 LEU A O 1
ATOM 701 N N . LEU A 1 90 ? 6.493 -11.868 -0.035 1.00 86.00 90 LEU A N 1
ATOM 702 C CA . LEU A 1 90 ? 7.910 -11.889 0.336 1.00 86.00 90 LEU A CA 1
ATOM 703 C C . LEU A 1 90 ? 8.156 -12.245 1.801 1.00 86.00 90 LEU A C 1
ATOM 705 O O . LEU A 1 90 ? 9.129 -12.943 2.083 1.00 86.00 90 LEU A O 1
ATOM 709 N N . GLN A 1 91 ? 7.332 -11.766 2.740 1.00 83.06 91 GLN A N 1
ATOM 710 C CA . GLN A 1 91 ? 7.612 -11.924 4.175 1.00 83.06 91 GLN A CA 1
ATOM 711 C C . GLN A 1 91 ? 6.924 -13.147 4.776 1.00 83.06 91 GLN A C 1
ATOM 713 O O . GLN A 1 91 ? 7.565 -13.929 5.480 1.00 83.06 91 GLN A O 1
ATOM 718 N N . TRP A 1 92 ? 5.643 -13.369 4.471 1.00 83.81 92 TRP A N 1
ATOM 719 C CA . TRP A 1 92 ? 4.916 -14.530 4.995 1.00 83.81 92 TRP A CA 1
ATOM 720 C C . TRP A 1 92 ? 5.559 -15.879 4.634 1.00 83.81 92 TRP A C 1
ATOM 722 O O . TRP A 1 92 ? 5.683 -16.706 5.543 1.00 83.81 92 TRP A O 1
ATOM 732 N N . PRO A 1 93 ? 6.044 -16.126 3.397 1.00 83.06 93 PRO A N 1
ATOM 733 C CA . PRO A 1 93 ? 6.744 -17.371 3.080 1.00 83.06 93 PRO A CA 1
ATOM 734 C C . PRO A 1 93 ? 8.021 -17.563 3.906 1.00 83.06 93 PRO A C 1
ATOM 736 O O . PRO A 1 93 ? 8.245 -18.647 4.439 1.00 83.06 93 PRO A O 1
ATOM 739 N N . LYS A 1 94 ? 8.811 -16.499 4.115 1.00 82.56 94 LYS A N 1
ATOM 740 C CA . LYS A 1 94 ? 10.040 -16.560 4.925 1.00 82.56 94 LYS A CA 1
ATOM 741 C C . LYS A 1 94 ? 9.748 -16.971 6.364 1.00 82.56 94 LYS A C 1
ATOM 743 O O . LYS A 1 94 ? 10.417 -17.851 6.899 1.00 82.56 94 LYS A O 1
ATOM 748 N N . VAL A 1 95 ? 8.728 -16.375 6.982 1.00 76.81 95 VAL A N 1
ATOM 749 C CA . VAL A 1 95 ? 8.329 -16.734 8.352 1.00 76.81 95 VAL A CA 1
ATOM 750 C C . VAL A 1 95 ? 7.768 -18.151 8.408 1.00 76.81 95 VAL A C 1
ATOM 752 O O . VAL A 1 95 ? 8.078 -18.905 9.329 1.00 76.81 95 VAL A O 1
ATOM 755 N N . LYS A 1 96 ? 6.995 -18.561 7.399 1.00 77.69 96 LYS A N 1
ATOM 756 C CA . LYS A 1 96 ? 6.504 -19.936 7.292 1.00 77.69 96 LYS A CA 1
ATOM 757 C C . LYS A 1 96 ? 7.656 -20.943 7.250 1.00 77.69 96 LYS A C 1
ATOM 759 O O . LYS A 1 96 ? 7.606 -21.941 7.967 1.00 77.69 96 LYS A O 1
ATOM 764 N N . ASP A 1 97 ? 8.690 -20.685 6.458 1.00 81.62 97 ASP A N 1
ATOM 765 C CA . ASP A 1 97 ? 9.839 -21.584 6.341 1.00 81.62 97 ASP A CA 1
ATOM 766 C C . ASP A 1 97 ? 10.710 -21.592 7.606 1.00 81.62 97 ASP A C 1
ATOM 768 O O . ASP A 1 97 ? 11.159 -22.659 8.030 1.00 81.62 97 ASP A O 1
ATOM 772 N N . GLN A 1 98 ? 10.855 -20.451 8.290 1.00 77.69 98 GLN A N 1
ATOM 773 C CA . GLN A 1 98 ? 11.479 -20.385 9.620 1.00 77.69 98 GLN A CA 1
ATOM 774 C C . GLN A 1 98 ? 10.708 -21.189 10.677 1.00 77.69 98 GLN A C 1
ATOM 776 O O . GLN A 1 98 ? 11.304 -21.812 11.554 1.00 77.69 98 GLN A O 1
ATOM 781 N N . LEU A 1 99 ? 9.376 -21.197 10.618 1.00 76.19 99 LEU A N 1
ATOM 782 C CA . LEU A 1 99 ? 8.563 -21.979 11.548 1.00 76.19 99 LEU A CA 1
ATOM 783 C C . LEU A 1 99 ? 8.656 -23.477 11.257 1.00 76.19 99 LEU A C 1
ATOM 785 O O . LEU A 1 99 ? 8.813 -24.260 12.194 1.00 76.19 99 LEU A O 1
ATOM 789 N N . LYS A 1 100 ? 8.649 -23.872 9.976 1.00 77.62 100 LYS A N 1
ATOM 790 C CA . LYS A 1 100 ? 8.882 -25.267 9.567 1.00 77.62 100 LYS A CA 1
ATOM 791 C C . LYS A 1 100 ? 10.237 -25.776 10.060 1.00 77.62 100 LYS A C 1
ATOM 793 O O . LYS A 1 100 ? 10.295 -26.861 10.635 1.00 77.62 100 LYS A O 1
ATOM 798 N N . SER A 1 101 ? 11.311 -25.002 9.881 1.00 79.19 101 SER A N 1
ATOM 799 C CA . SER A 1 101 ? 12.656 -25.406 10.320 1.00 79.19 101 SER A CA 1
ATOM 800 C C . SER A 1 101 ? 12.760 -25.553 11.842 1.00 79.19 101 SER A C 1
ATOM 802 O O . SER A 1 101 ? 13.467 -26.430 12.333 1.00 79.19 101 SER A O 1
ATOM 804 N N . ARG A 1 102 ? 11.975 -24.774 12.597 1.00 76.38 102 ARG A N 1
ATOM 805 C CA . ARG A 1 102 ? 11.849 -24.863 14.062 1.00 76.38 102 ARG A CA 1
ATOM 806 C C . ARG A 1 102 ? 10.817 -25.898 14.543 1.00 76.38 102 ARG A C 1
ATOM 808 O O . ARG A 1 102 ? 10.495 -25.915 15.727 1.00 76.38 102 ARG A O 1
ATOM 815 N N . LYS A 1 103 ? 10.288 -26.753 13.653 1.00 75.94 103 LYS A N 1
ATOM 816 C CA . LYS A 1 103 ? 9.232 -27.754 13.937 1.00 75.94 103 LYS A CA 1
ATOM 817 C C . LYS A 1 103 ? 7.949 -27.158 14.536 1.00 75.94 103 LYS A C 1
ATOM 819 O O . LYS A 1 103 ? 7.218 -27.837 15.254 1.00 75.94 103 LYS A O 1
ATOM 824 N N . ARG A 1 104 ? 7.665 -25.890 14.244 1.00 69.88 104 ARG A N 1
ATOM 825 C CA . ARG A 1 104 ? 6.472 -25.185 14.714 1.00 69.88 104 ARG A CA 1
ATOM 826 C C . ARG A 1 104 ? 5.394 -25.175 13.638 1.00 69.88 104 ARG A C 1
ATOM 828 O O . ARG A 1 104 ? 5.693 -25.139 12.448 1.00 69.88 104 ARG A O 1
ATOM 835 N N . ASN A 1 105 ? 4.131 -25.208 14.057 1.00 72.31 105 ASN A N 1
ATOM 836 C CA . ASN A 1 105 ? 3.002 -25.347 13.147 1.00 72.31 105 ASN A CA 1
ATOM 837 C C . ASN A 1 105 ? 2.805 -24.078 12.282 1.00 72.31 105 ASN A C 1
ATOM 839 O O . ASN A 1 105 ? 2.497 -23.017 12.827 1.00 72.31 105 ASN A O 1
ATOM 843 N N . PRO A 1 106 ? 2.895 -24.163 10.938 1.00 71.50 106 PRO A N 1
ATOM 844 C CA . PRO A 1 106 ? 2.618 -23.044 10.031 1.00 71.50 106 PRO A CA 1
ATOM 845 C C . PRO A 1 106 ? 1.218 -22.435 10.178 1.00 71.50 106 PRO A C 1
ATOM 847 O O . PRO A 1 106 ? 1.022 -21.255 9.885 1.00 71.50 106 PRO A O 1
ATOM 850 N N . LYS A 1 107 ? 0.241 -23.228 10.638 1.00 77.06 107 LYS A N 1
ATOM 851 C CA . LYS A 1 107 ? -1.127 -22.769 10.894 1.00 77.06 107 LYS A CA 1
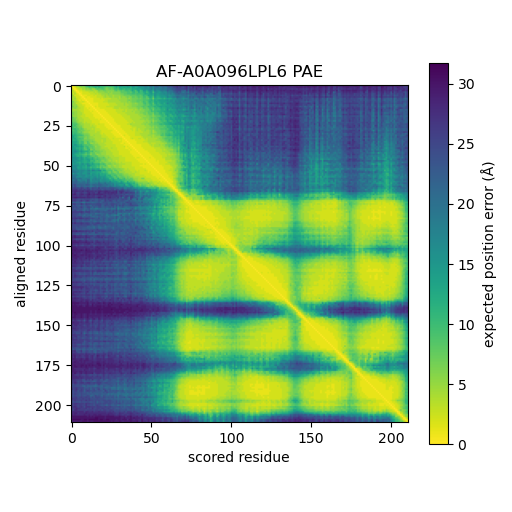ATOM 852 C C . LYS A 1 107 ? -1.173 -21.713 12.002 1.00 77.06 107 LYS A C 1
ATOM 854 O O . LYS A 1 107 ? -1.884 -20.729 11.851 1.00 77.06 107 LYS A O 1
ATOM 859 N N . GLU A 1 108 ? -0.334 -21.842 13.035 1.00 75.50 108 GLU A N 1
ATOM 860 C CA . GLU A 1 108 ? -0.233 -20.838 14.107 1.00 75.50 108 GLU A CA 1
ATOM 861 C C . GLU A 1 108 ? 0.199 -19.467 13.574 1.00 75.50 108 GLU A C 1
ATOM 863 O O . GLU A 1 108 ? -0.272 -18.446 14.065 1.00 75.50 108 GLU A O 1
ATOM 868 N N . ALA A 1 109 ? 1.078 -19.430 12.567 1.00 75.56 109 ALA A N 1
ATOM 869 C CA . ALA A 1 109 ? 1.535 -18.179 11.960 1.00 75.56 109 ALA A CA 1
ATOM 870 C C . ALA A 1 109 ? 0.398 -17.479 11.218 1.00 75.56 109 ALA A C 1
ATOM 872 O O . ALA A 1 109 ? 0.180 -16.283 11.395 1.00 75.56 109 ALA A O 1
ATOM 873 N N . LYS A 1 110 ? -0.333 -18.244 10.399 1.00 80.88 110 LYS A N 1
ATOM 874 C CA . LYS A 1 110 ? -1.479 -17.743 9.640 1.00 80.88 110 LYS A CA 1
ATOM 875 C C . LYS A 1 110 ? -2.560 -17.205 10.575 1.00 80.88 110 LYS A C 1
ATOM 877 O O . LYS A 1 110 ? -3.019 -16.082 10.379 1.00 80.88 110 LYS A O 1
ATOM 882 N N . ASP A 1 111 ? -2.916 -17.977 11.599 1.00 83.75 111 ASP A N 1
ATOM 883 C CA . ASP A 1 111 ? -3.933 -17.590 12.577 1.00 83.75 111 ASP A CA 1
ATOM 884 C C . ASP A 1 111 ? -3.495 -16.339 13.355 1.00 83.75 111 ASP A C 1
ATOM 886 O O . ASP A 1 111 ? -4.298 -15.431 13.570 1.00 83.75 111 ASP A O 1
ATOM 890 N N . LEU A 1 112 ? -2.207 -16.236 13.715 1.00 83.31 112 LEU A N 1
ATOM 891 C CA . LEU A 1 112 ? -1.650 -15.047 14.361 1.00 83.31 112 LEU A CA 1
ATOM 892 C C . LEU A 1 112 ? -1.734 -13.813 13.457 1.00 83.31 112 LEU A C 1
ATOM 894 O O . LEU A 1 112 ? -2.218 -12.782 13.910 1.00 83.31 112 LEU A O 1
ATOM 898 N N . ILE A 1 113 ? -1.318 -13.912 12.190 1.00 86.38 113 ILE A N 1
ATOM 899 C CA . ILE A 1 113 ? -1.397 -12.808 11.219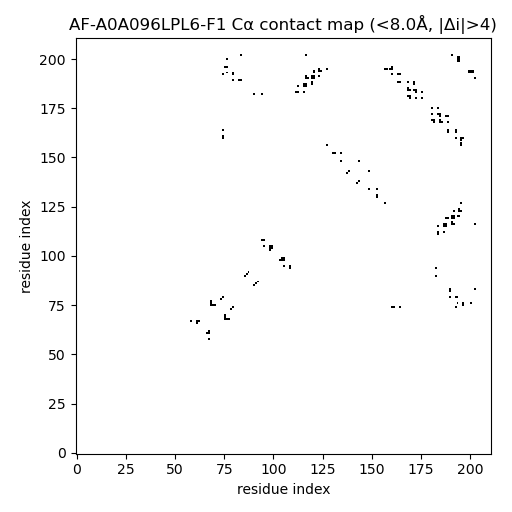 1.00 86.38 113 ILE A CA 1
ATOM 900 C C . ILE A 1 113 ? -2.846 -12.338 11.073 1.00 86.38 113 ILE A C 1
ATOM 902 O O . ILE A 1 113 ? -3.123 -11.148 11.217 1.00 86.38 113 ILE A O 1
ATOM 906 N N . GLN A 1 114 ? -3.778 -13.263 10.825 1.00 89.25 114 GLN A N 1
ATOM 907 C CA . GLN A 1 114 ? -5.194 -12.931 10.658 1.00 89.25 114 GLN A CA 1
ATOM 908 C C . GLN A 1 114 ? -5.769 -12.276 11.914 1.00 89.25 114 GLN A C 1
ATOM 910 O O . GLN A 1 114 ? -6.447 -11.253 11.815 1.00 89.25 114 GLN A O 1
ATOM 915 N N . LYS A 1 115 ? -5.448 -12.811 13.098 1.00 89.44 115 LYS A N 1
ATOM 916 C CA . LYS A 1 115 ? -5.856 -12.232 14.381 1.00 89.44 115 LYS A CA 1
ATOM 917 C C . LYS A 1 115 ? -5.275 -10.833 14.583 1.00 89.44 115 LYS A C 1
ATOM 919 O O . LYS A 1 115 ? -5.994 -9.942 15.019 1.00 89.44 115 LYS A O 1
ATOM 924 N N . THR A 1 116 ? -4.003 -10.616 14.255 1.00 89.62 116 THR A N 1
ATOM 925 C CA . THR A 1 116 ? -3.351 -9.306 14.374 1.00 89.62 116 THR A CA 1
ATOM 926 C C . THR A 1 116 ? -3.999 -8.272 13.457 1.00 89.62 116 THR A C 1
ATOM 928 O O . THR A 1 116 ? -4.306 -7.178 13.924 1.00 89.62 116 THR A O 1
ATOM 931 N N . PHE A 1 117 ? -4.263 -8.620 12.194 1.00 92.31 117 PHE A N 1
ATOM 932 C CA . PHE A 1 117 ? -4.991 -7.745 11.269 1.00 92.31 117 PHE A CA 1
ATOM 933 C C . PHE A 1 117 ? -6.415 -7.449 11.766 1.00 92.31 117 PHE A C 1
ATOM 935 O O . PHE A 1 117 ? -6.837 -6.295 11.787 1.00 92.31 117 PHE A O 1
ATOM 942 N N . GLY A 1 118 ? -7.146 -8.468 12.229 1.00 91.56 118 GLY A N 1
ATOM 943 C CA . GLY A 1 118 ? -8.488 -8.290 12.791 1.00 91.56 118 GLY A CA 1
ATOM 944 C C . GLY A 1 118 ? -8.494 -7.329 13.982 1.00 91.56 118 GLY A C 1
ATOM 945 O O . GLY A 1 118 ? -9.184 -6.312 13.956 1.00 91.56 118 GLY A O 1
ATOM 946 N N . ASN A 1 119 ? -7.643 -7.588 14.978 1.00 91.50 119 ASN A N 1
ATOM 947 C CA . ASN A 1 119 ? -7.530 -6.760 16.180 1.00 91.50 119 ASN A CA 1
ATOM 948 C C . ASN A 1 119 ? -7.165 -5.302 15.856 1.00 91.50 119 ASN A C 1
ATOM 950 O O . ASN A 1 119 ? -7.758 -4.380 16.415 1.00 91.50 119 ASN A O 1
ATOM 954 N N . ALA A 1 120 ? -6.197 -5.095 14.959 1.00 92.25 120 ALA A N 1
ATOM 955 C CA . ALA A 1 120 ? -5.764 -3.771 14.518 1.00 92.25 120 ALA A CA 1
ATOM 956 C C . ALA A 1 120 ? -6.888 -3.012 13.797 1.00 92.25 120 ALA A C 1
ATOM 958 O O . ALA A 1 120 ? -7.153 -1.846 14.093 1.00 92.25 120 ALA A O 1
ATOM 959 N N . SER A 1 121 ? -7.580 -3.683 12.873 1.00 93.25 121 SER A N 1
ATOM 960 C CA . SER A 1 121 ? -8.714 -3.109 12.147 1.00 93.25 121 SER A CA 1
ATOM 961 C C . SER A 1 121 ? -9.852 -2.719 13.093 1.00 93.25 121 SER A C 1
ATOM 963 O O . SER A 1 121 ? -10.402 -1.624 12.969 1.00 93.25 121 SER A O 1
ATOM 965 N N . ASP A 1 122 ? -10.193 -3.577 14.055 1.00 93.06 122 ASP A N 1
ATOM 966 C CA . ASP A 1 122 ? -11.245 -3.295 15.033 1.00 93.06 122 ASP A CA 1
ATOM 967 C C . ASP A 1 122 ? -10.887 -2.108 15.930 1.00 93.06 122 ASP A C 1
ATOM 969 O O . ASP A 1 122 ? -11.735 -1.256 16.200 1.00 93.06 122 ASP A O 1
ATOM 973 N N . GLU A 1 123 ? -9.627 -2.009 16.355 1.00 93.00 123 GLU A N 1
ATOM 974 C CA . GLU A 1 123 ? -9.138 -0.882 17.149 1.00 93.00 123 GLU A CA 1
ATOM 975 C C . GLU A 1 123 ? -9.235 0.442 16.385 1.00 93.00 123 GLU A C 1
ATOM 977 O O . GLU A 1 123 ? -9.790 1.421 16.888 1.00 93.00 123 GLU A O 1
ATOM 982 N N . ILE A 1 124 ? -8.775 0.474 15.133 1.00 93.38 124 ILE A N 1
ATOM 983 C CA . ILE A 1 124 ? -8.900 1.667 14.291 1.00 93.38 124 ILE A CA 1
ATOM 984 C C . ILE A 1 124 ? -10.360 2.012 14.006 1.00 93.38 124 ILE A C 1
ATOM 986 O O . ILE A 1 124 ? -10.715 3.193 13.985 1.00 93.38 124 ILE A O 1
ATOM 990 N N . LYS A 1 125 ? -11.225 1.012 13.825 1.00 92.38 125 LYS A N 1
ATOM 991 C CA . LYS A 1 125 ? -12.659 1.236 13.634 1.00 92.38 125 LYS A CA 1
ATOM 992 C C . LYS A 1 125 ? -13.278 1.930 14.849 1.00 92.38 125 LYS A C 1
ATOM 994 O O . LYS A 1 125 ? -14.005 2.905 14.667 1.00 92.38 125 LYS A O 1
ATOM 999 N N . ARG A 1 126 ? -12.945 1.494 16.072 1.00 93.44 126 ARG A N 1
ATOM 1000 C CA . ARG A 1 126 ? -13.378 2.168 17.313 1.00 93.44 126 ARG A CA 1
ATOM 1001 C C . ARG A 1 126 ? -12.864 3.605 17.381 1.00 93.44 126 ARG A C 1
ATOM 1003 O O . ARG A 1 126 ? -13.642 4.508 17.666 1.00 93.44 126 ARG A O 1
ATOM 1010 N N . ARG A 1 127 ? -11.592 3.845 17.049 1.00 90.44 127 ARG A N 1
ATOM 1011 C CA . ARG A 1 127 ? -11.020 5.205 17.036 1.00 90.44 127 ARG A CA 1
ATOM 1012 C C . ARG A 1 127 ? -11.681 6.115 16.001 1.00 90.44 127 ARG A C 1
ATOM 1014 O O . ARG A 1 127 ? -11.967 7.266 16.306 1.00 90.44 127 ARG A O 1
ATOM 1021 N N . ARG A 1 128 ? -11.981 5.612 14.797 1.00 90.06 128 ARG A N 1
ATOM 1022 C CA . ARG A 1 128 ? -12.761 6.362 13.792 1.00 90.06 128 ARG A CA 1
ATOM 1023 C C . ARG A 1 128 ? -14.148 6.719 14.305 1.00 90.06 128 ARG A C 1
ATOM 1025 O O . ARG A 1 128 ? -14.589 7.836 14.072 1.00 90.06 128 ARG A O 1
ATOM 1032 N N . GLN A 1 129 ? -14.802 5.798 15.006 1.00 90.00 129 GLN A N 1
ATOM 1033 C CA . GLN A 1 129 ? -16.108 6.048 15.604 1.00 90.00 129 GLN A CA 1
ATOM 1034 C C . GLN A 1 129 ? -16.041 7.129 16.699 1.00 90.00 129 GLN A C 1
ATOM 1036 O O . GLN A 1 129 ? -16.879 8.020 16.728 1.00 90.00 129 GLN A O 1
ATOM 1041 N N . GLN A 1 130 ? -14.998 7.133 17.531 1.00 89.56 130 GLN A N 1
ATOM 1042 C CA . GLN A 1 130 ? -14.789 8.197 18.524 1.00 89.56 130 GLN A CA 1
ATOM 1043 C C . GLN A 1 130 ? -14.559 9.572 17.879 1.00 89.56 130 GLN A C 1
ATOM 1045 O O . GLN A 1 130 ? -15.067 10.580 18.365 1.00 89.56 130 GLN A O 1
ATOM 1050 N N . ILE A 1 131 ? -13.812 9.623 16.770 1.00 88.50 131 ILE A N 1
ATOM 1051 C CA . ILE A 1 131 ? -13.652 10.853 15.979 1.00 88.50 131 ILE A CA 1
ATOM 1052 C C . ILE A 1 131 ? -15.016 11.301 15.449 1.00 88.50 131 ILE A C 1
ATOM 1054 O O . ILE A 1 131 ? -15.368 12.469 15.574 1.00 88.50 131 ILE A O 1
ATOM 1058 N N . GLU A 1 132 ? -15.792 10.372 14.887 1.00 87.19 132 GLU A N 1
ATOM 1059 C CA . GLU A 1 132 ? -17.127 10.642 14.352 1.00 87.19 132 GLU A CA 1
ATOM 1060 C C . GLU A 1 132 ? -18.043 11.291 15.402 1.00 87.19 132 GLU A C 1
ATOM 1062 O O . GLU A 1 132 ? -18.641 12.336 15.136 1.00 87.19 132 GLU A O 1
ATOM 1067 N N . GLU A 1 133 ? -18.081 10.719 16.605 1.00 87.88 133 GLU A N 1
ATOM 1068 C CA . GLU A 1 133 ? -18.874 11.197 17.742 1.00 87.88 133 GLU A CA 1
ATOM 1069 C C . GLU A 1 133 ? -18.413 12.568 18.254 1.00 87.88 133 GLU A C 1
ATOM 1071 O O . GLU A 1 133 ? -19.246 13.443 18.498 1.00 87.88 133 GLU A O 1
ATOM 1076 N N . MET A 1 134 ? -17.098 12.797 18.361 1.00 84.81 134 MET A N 1
ATOM 1077 C CA . MET A 1 134 ? -16.535 14.082 18.801 1.00 84.81 134 MET A CA 1
ATOM 1078 C C . MET A 1 134 ? -16.977 15.241 17.896 1.00 84.81 134 MET A C 1
ATOM 1080 O O . MET A 1 134 ? -17.311 16.322 18.381 1.00 84.81 134 MET A O 1
ATOM 1084 N N . PHE A 1 135 ? -17.018 15.019 16.580 1.00 81.69 135 PHE A N 1
ATOM 1085 C CA . PHE A 1 135 ? -17.457 16.040 15.631 1.00 81.69 135 PHE A CA 1
ATOM 1086 C C . PHE A 1 135 ? -18.982 16.237 15.631 1.00 81.69 135 PHE A C 1
ATOM 1088 O O . PHE A 1 135 ? -19.429 17.370 15.469 1.00 81.69 135 PHE A O 1
ATOM 1095 N N . GLN A 1 136 ? -19.786 15.196 15.869 1.00 74.88 136 GLN A N 1
ATOM 1096 C CA . GLN A 1 136 ? -21.249 15.328 15.988 1.00 74.88 136 GLN A CA 1
ATOM 1097 C C . GLN A 1 136 ? -21.670 16.140 17.226 1.00 74.88 136 GLN A C 1
ATOM 1099 O O . GLN A 1 136 ? -22.584 16.957 17.153 1.00 74.88 136 GLN A O 1
ATOM 1104 N N . GLN A 1 137 ? -20.966 15.992 18.353 1.00 63.50 137 GLN A N 1
ATOM 1105 C CA . GLN A 1 137 ? -21.243 16.767 19.576 1.00 63.50 137 GLN A CA 1
ATOM 1106 C C . GLN A 1 137 ? -21.017 18.281 19.401 1.00 63.50 137 GLN A C 1
ATOM 1108 O O . GLN A 1 137 ? -21.586 19.085 20.138 1.00 63.50 137 GLN A O 1
ATOM 1113 N N . SER A 1 138 ? -20.221 18.687 18.407 1.00 59.78 138 SER A N 1
ATOM 1114 C CA . SER A 1 138 ? -19.896 20.095 18.149 1.00 59.78 138 SER A CA 1
ATOM 1115 C C . SER A 1 138 ? -20.990 20.875 17.396 1.00 59.78 138 SER A C 1
ATOM 1117 O O . SER A 1 138 ? -20.981 22.106 17.422 1.00 59.78 138 SER A O 1
ATOM 1119 N N . GLU A 1 139 ? -21.975 20.186 16.801 1.00 55.88 139 GLU A N 1
ATOM 1120 C CA . GLU A 1 139 ? -23.073 20.791 16.020 1.00 55.88 139 GLU A CA 1
ATOM 1121 C C . GLU A 1 139 ? -24.122 21.528 16.884 1.00 55.88 139 GLU A C 1
ATOM 1123 O O . GLU A 1 139 ? -24.950 22.266 16.355 1.00 55.88 139 GLU A O 1
ATOM 1128 N N . SER A 1 140 ? -24.076 21.379 18.216 1.00 54.75 140 SER A N 1
ATOM 1129 C CA . SER A 1 140 ? -25.040 21.990 19.159 1.00 54.75 140 SER A CA 1
ATOM 1130 C C . SER A 1 140 ? -24.675 23.411 19.622 1.00 54.75 140 SER A C 1
ATOM 1132 O O . SER A 1 140 ? -25.433 24.041 20.356 1.00 54.75 140 SER A O 1
ATOM 1134 N N . SER A 1 141 ? -23.514 23.927 19.217 1.00 57.75 141 SER A N 1
ATOM 1135 C CA . SER A 1 141 ? -23.086 25.317 19.447 1.00 57.75 141 SER A CA 1
ATOM 1136 C C . SER A 1 141 ? -23.043 26.060 18.109 1.00 57.75 141 SER A C 1
ATOM 1138 O O . SER A 1 141 ? -23.061 25.408 17.071 1.00 57.75 141 SER A O 1
ATOM 1140 N N . SER A 1 142 ? -23.017 27.397 18.093 1.00 58.22 142 SER A N 1
ATOM 1141 C CA . SER A 1 142 ? -23.051 28.248 16.884 1.00 58.22 142 SER A CA 1
ATOM 1142 C C . SER A 1 142 ? -21.800 28.107 15.982 1.00 58.22 142 SER A C 1
ATOM 1144 O O . SER A 1 142 ? -21.048 29.063 15.779 1.00 58.22 142 SER A O 1
ATOM 1146 N N . GLY A 1 143 ? -21.525 26.891 15.518 1.00 59.72 143 GLY A N 1
ATOM 1147 C CA . GLY A 1 143 ? -20.249 26.426 14.998 1.00 59.72 143 GLY A CA 1
ATOM 1148 C C . GLY A 1 143 ? -20.146 26.394 13.468 1.00 59.72 143 GLY A C 1
ATOM 1149 O O . GLY A 1 143 ? -20.979 26.963 12.759 1.00 59.72 143 GLY A O 1
ATOM 1150 N N . PRO A 1 144 ? -19.081 25.759 12.940 1.00 60.34 144 PRO A N 1
ATOM 1151 C CA . PRO A 1 144 ? -18.785 25.701 11.510 1.00 60.34 144 PRO A CA 1
ATOM 1152 C C . PRO A 1 144 ? -19.904 25.040 10.695 1.00 60.34 144 PRO A C 1
ATOM 1154 O O . PRO A 1 144 ? -20.617 24.171 11.185 1.00 60.34 144 PRO A O 1
ATOM 1157 N N . THR A 1 145 ? -20.009 25.397 9.411 1.00 70.00 145 THR A N 1
ATOM 1158 C CA . THR A 1 145 ? -20.964 24.755 8.496 1.00 70.00 145 THR A CA 1
ATOM 1159 C C . THR A 1 145 ? -20.713 23.239 8.398 1.00 70.00 145 THR A C 1
ATOM 1161 O O . THR A 1 145 ? -19.552 22.815 8.452 1.00 70.00 145 THR A O 1
ATOM 1164 N N . PRO A 1 146 ? -21.751 22.410 8.159 1.00 76.31 146 PRO A N 1
ATOM 1165 C CA . PRO A 1 146 ? -21.617 20.947 8.070 1.00 76.31 146 PRO A CA 1
ATOM 1166 C C . PRO A 1 146 ? -20.534 20.468 7.085 1.00 76.31 146 PRO A C 1
ATOM 1168 O O . PRO A 1 146 ? -19.870 19.454 7.301 1.00 76.31 146 PRO A O 1
ATOM 1171 N N . GLN A 1 147 ? -20.295 21.238 6.018 1.00 79.12 147 GLN A N 1
ATOM 1172 C CA . GLN A 1 147 ? -19.245 20.968 5.035 1.00 79.12 147 GLN A CA 1
ATOM 1173 C C . GLN A 1 147 ? -17.829 21.099 5.624 1.00 79.12 147 GLN A C 1
ATOM 1175 O O . GLN A 1 147 ? -17.001 20.211 5.429 1.00 79.12 147 GLN A O 1
ATOM 1180 N N . LYS A 1 148 ? -17.555 22.157 6.400 1.00 81.38 148 LYS A N 1
ATOM 1181 C CA . LYS A 1 148 ? -16.253 22.347 7.063 1.00 81.38 148 LYS A CA 1
ATOM 1182 C C . LYS A 1 148 ? -15.998 21.275 8.123 1.00 81.38 148 LYS A C 1
ATOM 1184 O O . LYS A 1 148 ? -14.877 20.795 8.251 1.00 81.38 148 LYS A O 1
ATOM 1189 N N . VAL A 1 149 ? -17.039 20.855 8.845 1.00 81.38 149 VAL A N 1
ATOM 1190 C CA . VAL A 1 149 ? -16.951 19.749 9.817 1.00 81.38 149 VAL A CA 1
ATOM 1191 C C . VAL A 1 149 ? -16.535 18.448 9.122 1.00 81.38 149 VAL A C 1
ATOM 1193 O O . VAL A 1 149 ? -15.672 17.725 9.619 1.00 81.38 149 VAL A O 1
ATOM 1196 N N . LYS A 1 150 ? -17.089 18.159 7.938 1.00 82.94 150 LYS A N 1
ATOM 1197 C CA . LYS A 1 150 ? -16.708 16.987 7.135 1.00 82.94 150 LYS A CA 1
ATOM 1198 C C . LYS A 1 150 ? -15.248 17.037 6.669 1.00 82.94 150 LYS A C 1
ATOM 1200 O O . LYS A 1 150 ? -14.570 16.013 6.722 1.00 82.94 150 LYS A O 1
ATOM 1205 N N . GLU A 1 151 ? -14.760 18.202 6.253 1.00 84.69 151 GLU A N 1
ATOM 1206 C CA . GLU A 1 151 ? -13.361 18.402 5.845 1.00 84.69 151 GLU A CA 1
ATOM 1207 C C . GLU A 1 151 ? -12.392 18.219 7.020 1.00 84.69 151 GLU A C 1
ATOM 1209 O O . GLU A 1 151 ? -11.422 17.470 6.903 1.00 84.69 151 GLU A O 1
ATOM 1214 N N . PHE A 1 152 ? -12.685 18.815 8.182 1.00 86.38 152 PHE A N 1
ATOM 1215 C CA . PHE A 1 152 ? -11.864 18.627 9.382 1.00 86.38 152 PHE A CA 1
ATOM 1216 C C . PHE A 1 152 ? -11.833 17.172 9.836 1.00 86.38 152 PHE A C 1
ATOM 1218 O O . PHE A 1 152 ? -10.764 16.652 10.141 1.00 86.38 152 PHE A O 1
ATOM 1225 N N . ARG A 1 153 ? -12.973 16.481 9.795 1.00 85.94 153 ARG A N 1
ATOM 1226 C CA . ARG A 1 153 ? -13.068 15.051 10.103 1.00 85.94 153 ARG A CA 1
ATOM 1227 C C . ARG A 1 153 ? -12.168 14.210 9.196 1.00 85.94 153 ARG A C 1
ATOM 1229 O O . ARG A 1 153 ? -11.444 13.340 9.678 1.00 85.94 153 ARG A O 1
ATOM 1236 N N . GLN A 1 154 ? -12.191 14.476 7.889 1.00 87.25 154 GLN A N 1
ATOM 1237 C CA . GLN A 1 154 ? -11.317 13.795 6.929 1.00 87.25 154 GLN A CA 1
ATOM 1238 C C . GLN A 1 154 ? -9.839 14.094 7.200 1.00 87.25 154 GLN A C 1
ATOM 1240 O O . GLN A 1 154 ? -9.027 13.168 7.230 1.00 87.25 154 GLN A O 1
ATOM 1245 N N . LEU A 1 155 ? -9.502 15.357 7.469 1.00 89.38 155 LEU A N 1
ATOM 1246 C CA . LEU A 1 155 ? -8.141 15.776 7.790 1.00 89.38 155 LEU A CA 1
ATOM 1247 C C . LEU A 1 155 ? -7.625 15.124 9.081 1.00 89.38 155 LEU A C 1
ATOM 1249 O O . LEU A 1 155 ? -6.478 14.692 9.128 1.00 89.38 155 LEU A O 1
ATOM 1253 N N . THR A 1 156 ? -8.458 14.989 10.116 1.00 91.25 156 THR A N 1
ATOM 1254 C CA . THR A 1 156 ? -8.088 14.296 11.359 1.00 91.25 156 THR A CA 1
ATOM 1255 C C . THR A 1 156 ? -7.729 12.837 11.094 1.00 91.25 156 THR A C 1
ATOM 1257 O O . THR A 1 156 ? -6.688 12.371 11.557 1.00 91.25 156 THR A O 1
ATOM 1260 N N . VAL A 1 157 ? -8.543 12.118 10.314 1.00 91.12 157 VAL A N 1
ATOM 1261 C CA . VAL A 1 157 ? -8.252 10.722 9.941 1.00 91.12 157 VAL A CA 1
ATOM 1262 C C . VAL A 1 157 ? -6.954 10.632 9.135 1.00 91.12 157 VAL A C 1
ATOM 1264 O O . VAL A 1 157 ? -6.119 9.773 9.421 1.00 91.12 157 VAL A O 1
ATOM 1267 N N . GLN A 1 158 ? -6.745 11.542 8.182 1.00 90.00 158 GLN A N 1
ATOM 1268 C CA . GLN A 1 158 ? -5.523 11.589 7.379 1.00 90.00 158 GLN A CA 1
ATOM 1269 C C . GLN A 1 158 ? -4.279 11.872 8.235 1.00 90.00 158 GLN A C 1
ATOM 1271 O O . GLN A 1 158 ? -3.263 11.195 8.091 1.00 90.00 158 GLN A O 1
ATOM 1276 N N . ASN A 1 159 ? -4.359 12.823 9.165 1.00 91.25 159 ASN A N 1
ATOM 1277 C CA . ASN A 1 159 ? -3.260 13.151 10.072 1.00 91.25 159 ASN A CA 1
ATOM 1278 C C . ASN A 1 159 ? -2.908 11.971 10.982 1.00 91.25 159 ASN A C 1
ATOM 1280 O O . ASN A 1 159 ? -1.729 11.696 11.194 1.00 91.25 159 ASN A O 1
ATOM 1284 N N . LEU A 1 160 ? -3.908 11.235 11.474 1.00 91.44 160 LEU A N 1
ATOM 1285 C CA . LEU A 1 160 ? -3.680 10.005 12.235 1.00 91.44 160 LEU A CA 1
ATOM 1286 C C . LEU A 1 160 ? -2.992 8.932 11.388 1.00 91.44 160 LEU A C 1
ATOM 1288 O O . LEU A 1 160 ? -2.073 8.271 11.869 1.00 91.44 160 LEU A O 1
ATOM 1292 N N . GLN A 1 161 ? -3.402 8.781 10.127 1.00 92.88 161 GLN A N 1
ATOM 1293 C CA . GLN A 1 161 ? -2.781 7.839 9.196 1.00 92.88 161 GLN A CA 1
ATOM 1294 C C . GLN A 1 161 ? -1.309 8.194 8.941 1.00 92.88 161 GLN A C 1
ATOM 1296 O O . GLN A 1 161 ? -0.448 7.319 9.002 1.00 92.88 161 GLN A O 1
ATOM 1301 N N . MET A 1 162 ? -1.001 9.477 8.738 1.00 91.94 162 MET A N 1
ATOM 1302 C CA . MET A 1 162 ? 0.372 9.961 8.560 1.00 91.94 162 MET A CA 1
ATOM 1303 C C . MET A 1 162 ? 1.218 9.815 9.830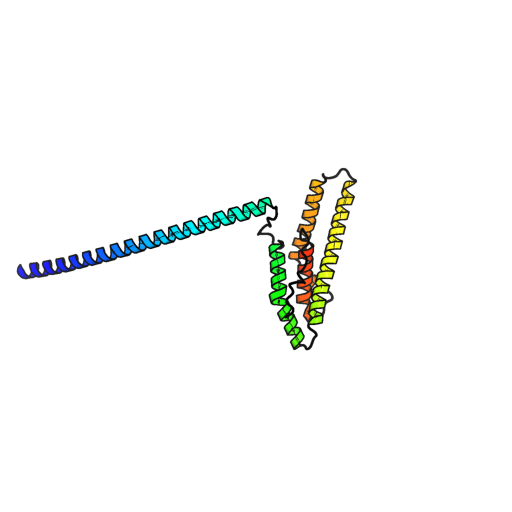 1.00 91.94 162 MET A C 1
ATOM 1305 O O . MET A 1 162 ? 2.356 9.353 9.758 1.00 91.94 162 MET A O 1
ATOM 1309 N N . ALA A 1 163 ? 0.674 10.149 11.002 1.00 91.31 163 ALA A N 1
ATOM 1310 C CA . ALA A 1 163 ? 1.372 9.977 12.275 1.00 91.31 163 ALA A CA 1
ATOM 1311 C C . ALA A 1 163 ? 1.735 8.504 12.521 1.00 91.31 163 ALA A C 1
ATOM 1313 O O . ALA A 1 163 ? 2.868 8.185 12.885 1.00 91.31 163 ALA A O 1
ATOM 1314 N N . LEU A 1 164 ? 0.797 7.593 12.245 1.00 92.06 164 LEU A N 1
ATOM 1315 C CA . LEU A 1 164 ? 1.031 6.158 12.347 1.00 92.06 164 LEU A CA 1
ATOM 1316 C C . LEU A 1 164 ? 2.083 5.669 11.340 1.00 92.06 164 LEU A C 1
ATOM 1318 O O . LEU A 1 164 ? 2.926 4.845 11.689 1.00 92.06 164 LEU A O 1
ATOM 1322 N N . PHE A 1 165 ? 2.064 6.179 10.106 1.00 92.25 165 PHE A N 1
ATOM 1323 C CA . PHE A 1 165 ? 3.050 5.821 9.084 1.00 92.25 165 PHE A CA 1
ATOM 1324 C C . PHE A 1 165 ? 4.485 6.118 9.536 1.00 92.25 165 PHE A C 1
ATOM 1326 O O . PHE A 1 165 ? 5.379 5.309 9.300 1.00 92.25 165 PHE A O 1
ATOM 1333 N N . HIS A 1 166 ? 4.687 7.236 10.234 1.00 90.50 166 HIS A N 1
ATOM 1334 C CA . HIS A 1 166 ? 5.989 7.645 10.763 1.00 90.50 166 HIS A CA 1
ATOM 1335 C C . HIS A 1 166 ? 6.335 7.046 12.134 1.00 90.50 166 HIS A C 1
ATOM 1337 O O . HIS A 1 166 ? 7.425 7.293 12.646 1.00 90.50 166 HIS A O 1
ATOM 1343 N N . THR A 1 167 ? 5.441 6.261 12.737 1.00 87.69 167 THR A N 1
ATOM 1344 C CA . THR A 1 167 ? 5.690 5.632 14.038 1.00 87.69 167 THR A CA 1
ATOM 1345 C C . THR A 1 167 ? 6.600 4.413 13.893 1.00 87.69 167 THR A C 1
ATOM 1347 O O . THR A 1 167 ? 6.498 3.644 12.934 1.00 87.69 167 THR A O 1
ATOM 1350 N N . ASN A 1 168 ? 7.467 4.194 14.882 1.00 80.31 168 ASN A N 1
ATOM 1351 C CA . ASN A 1 168 ? 8.267 2.981 14.968 1.00 80.31 168 ASN A CA 1
ATOM 1352 C C . ASN A 1 168 ? 7.365 1.746 15.160 1.00 80.31 168 ASN A C 1
ATOM 1354 O O . ASN A 1 168 ? 6.633 1.637 16.144 1.00 80.31 168 ASN A O 1
ATOM 1358 N N . LYS A 1 169 ? 7.439 0.789 14.227 1.00 81.50 169 LYS A N 1
ATOM 1359 C CA . LYS A 1 169 ? 6.599 -0.422 14.216 1.00 81.50 169 LYS A CA 1
ATOM 1360 C C . LYS A 1 169 ? 6.763 -1.265 15.488 1.00 81.50 169 LYS A C 1
ATOM 1362 O O . LYS A 1 169 ? 5.807 -1.903 15.930 1.00 81.50 169 LYS A O 1
ATOM 1367 N N . GLU A 1 170 ? 7.954 -1.285 16.083 1.00 69.88 170 GLU A N 1
ATOM 1368 C CA . GLU A 1 170 ? 8.249 -2.115 17.259 1.00 69.88 170 GLU A CA 1
ATOM 1369 C C . GLU A 1 170 ? 7.623 -1.571 18.550 1.00 69.88 170 GLU A C 1
ATOM 1371 O O . GLU A 1 170 ? 7.304 -2.340 19.455 1.00 69.88 170 GLU A O 1
ATOM 1376 N N . GLU A 1 171 ? 7.348 -0.267 18.612 1.00 73.38 171 GLU A N 1
ATOM 1377 C CA . GLU A 1 171 ? 6.693 0.372 19.761 1.00 73.38 171 GLU A CA 1
ATOM 1378 C C . GLU A 1 171 ? 5.181 0.109 19.801 1.00 73.38 171 GLU A C 1
ATOM 1380 O O . GLU A 1 171 ? 4.548 0.255 20.850 1.00 73.38 171 GLU A O 1
ATOM 1385 N N . LEU A 1 172 ? 4.601 -0.328 18.676 1.00 71.75 172 LEU A N 1
ATOM 1386 C CA . LEU A 1 172 ? 3.167 -0.592 18.546 1.00 71.75 172 LEU A CA 1
ATOM 1387 C C . LEU A 1 172 ? 2.723 -1.871 19.267 1.00 71.75 172 LEU A C 1
ATOM 1389 O O . LEU A 1 172 ? 1.552 -1.981 19.627 1.00 71.75 172 LEU A O 1
ATOM 1393 N N . LEU A 1 173 ? 3.631 -2.832 19.487 1.00 68.25 173 LEU A N 1
ATOM 1394 C CA . LEU A 1 173 ? 3.321 -4.121 20.112 1.00 68.25 173 LEU A CA 1
ATOM 1395 C C . LEU A 1 173 ? 4.313 -4.462 21.231 1.00 68.25 173 LEU A C 1
ATOM 1397 O O . LEU A 1 173 ? 5.416 -4.968 21.006 1.00 68.25 173 LEU A O 1
ATOM 1401 N N . LYS A 1 174 ? 3.877 -4.250 22.476 1.00 61.34 174 LYS A N 1
ATOM 1402 C CA . LYS A 1 174 ? 4.684 -4.540 23.670 1.00 61.34 174 LYS A CA 1
ATOM 1403 C C . LYS A 1 174 ? 4.691 -6.027 24.057 1.00 61.34 174 LYS A C 1
ATOM 1405 O O . LYS A 1 174 ? 5.691 -6.483 24.596 1.00 61.34 174 LYS A O 1
ATOM 1410 N N . GLU A 1 175 ? 3.667 -6.801 23.691 1.00 59.53 175 GLU A N 1
ATOM 1411 C CA . GLU A 1 175 ? 3.444 -8.176 24.181 1.00 59.53 175 GLU A CA 1
ATOM 1412 C C . GLU A 1 175 ? 3.391 -9.235 23.058 1.00 59.53 175 GLU A C 1
ATOM 1414 O O . GLU A 1 175 ? 2.375 -9.899 22.850 1.00 59.53 175 GLU A O 1
ATOM 1419 N N . VAL A 1 176 ? 4.477 -9.420 22.298 1.00 60.81 176 VAL A N 1
ATOM 1420 C CA . VAL A 1 176 ? 4.572 -10.523 21.320 1.00 60.81 176 VAL A CA 1
ATOM 1421 C C . VAL A 1 176 ? 5.868 -11.302 21.513 1.00 60.81 176 VAL A C 1
ATOM 1423 O O . VAL A 1 176 ? 6.903 -10.713 21.809 1.00 60.81 176 VAL A O 1
ATOM 1426 N N . LYS A 1 177 ? 5.810 -12.632 21.326 1.00 62.75 177 LYS A N 1
ATOM 1427 C CA . LYS A 1 177 ? 6.991 -13.512 21.288 1.00 62.75 177 LYS A CA 1
ATOM 1428 C C . LYS A 1 177 ? 8.041 -12.924 20.337 1.00 62.75 177 LYS A C 1
ATOM 1430 O O . LYS A 1 177 ? 7.722 -12.690 19.172 1.00 62.7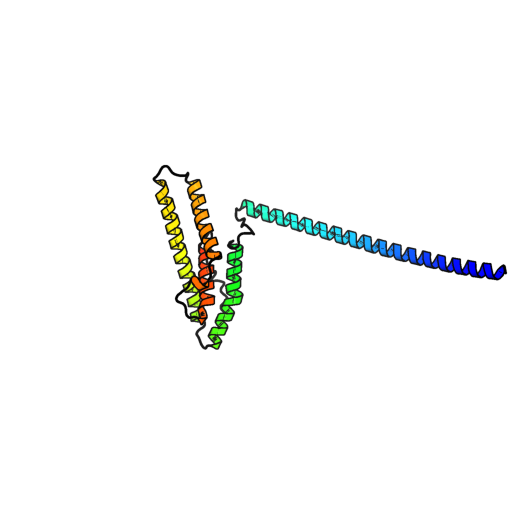5 177 LYS A O 1
ATOM 1435 N N . GLU A 1 178 ? 9.268 -12.743 20.822 1.00 65.56 178 GLU A N 1
ATOM 1436 C CA . GLU A 1 178 ? 10.346 -12.018 20.124 1.00 65.56 178 GLU A CA 1
ATOM 1437 C C . GLU A 1 178 ? 10.565 -12.500 18.683 1.00 65.56 178 GLU A C 1
ATOM 1439 O O . GLU A 1 178 ? 10.660 -11.684 17.772 1.00 65.56 178 GLU A O 1
ATOM 1444 N N . ASP A 1 179 ? 10.507 -13.814 18.454 1.00 65.88 179 ASP A N 1
ATOM 1445 C CA . ASP A 1 179 ? 10.696 -14.435 17.135 1.00 65.88 179 ASP A CA 1
ATOM 1446 C C . ASP A 1 179 ? 9.685 -14.006 16.059 1.00 65.88 179 ASP A C 1
ATOM 1448 O O . ASP A 1 179 ? 9.985 -14.039 14.869 1.00 65.88 179 ASP A O 1
ATOM 1452 N N . LEU A 1 180 ? 8.457 -13.668 16.460 1.00 72.06 180 LEU A N 1
ATOM 1453 C CA . LEU A 1 180 ? 7.377 -13.284 15.543 1.00 72.06 180 LEU A CA 1
ATOM 1454 C C . LEU A 1 180 ? 7.086 -11.787 15.595 1.00 72.06 180 LEU A C 1
ATOM 1456 O O . LEU A 1 180 ? 6.345 -11.291 14.743 1.00 72.06 180 LEU A O 1
ATOM 1460 N N . ARG A 1 181 ? 7.696 -11.078 16.555 1.00 76.62 181 ARG A N 1
ATOM 1461 C CA . ARG A 1 181 ? 7.475 -9.659 16.827 1.00 76.62 181 ARG A CA 1
ATOM 1462 C C . ARG A 1 181 ? 7.620 -8.794 15.573 1.00 76.62 181 ARG A C 1
ATOM 1464 O O . ARG A 1 181 ? 6.666 -8.063 15.307 1.00 76.62 181 ARG A O 1
ATOM 1471 N N . PRO A 1 182 ? 8.684 -8.916 14.748 1.00 78.81 182 PRO A N 1
ATOM 1472 C CA . PRO A 1 182 ? 8.842 -8.063 13.569 1.00 78.81 182 PRO A CA 1
ATOM 1473 C C . PRO A 1 182 ? 7.679 -8.206 12.583 1.00 78.81 182 PRO A C 1
ATOM 1475 O O . PRO A 1 182 ? 7.112 -7.208 12.137 1.00 78.81 182 PRO A O 1
ATOM 1478 N N . LEU A 1 183 ? 7.253 -9.447 12.309 1.00 82.44 183 LEU A N 1
ATOM 1479 C CA . LEU A 1 183 ? 6.143 -9.704 11.397 1.00 82.44 183 LEU A CA 1
ATOM 1480 C C . LEU A 1 183 ? 4.819 -9.200 11.974 1.00 82.44 183 LEU A C 1
ATOM 1482 O O . LEU A 1 183 ? 4.048 -8.560 11.264 1.00 82.44 183 LEU A O 1
ATOM 1486 N N . THR A 1 184 ? 4.528 -9.486 13.243 1.00 85.69 184 THR A N 1
ATOM 1487 C CA . THR A 1 184 ? 3.280 -9.027 13.868 1.00 85.69 184 THR A CA 1
ATOM 1488 C C . THR A 1 184 ? 3.204 -7.511 13.959 1.00 85.69 184 THR A C 1
ATOM 1490 O O . THR A 1 184 ? 2.138 -6.959 13.708 1.00 85.69 184 THR A O 1
ATOM 1493 N N . SER A 1 185 ? 4.313 -6.834 14.263 1.00 87.44 185 SER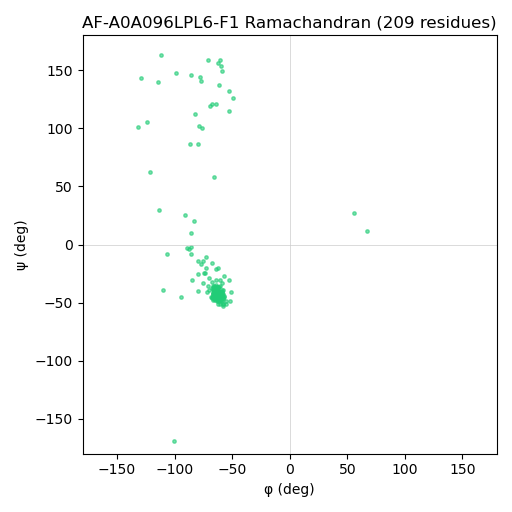 A N 1
ATOM 1494 C CA . SER A 1 185 ? 4.385 -5.372 14.293 1.00 87.44 185 SER A CA 1
ATOM 1495 C C . SER A 1 185 ? 4.116 -4.783 12.916 1.00 87.44 185 SER A C 1
ATOM 1497 O O . SER A 1 185 ? 3.341 -3.837 12.789 1.00 87.44 185 SER A O 1
ATOM 1499 N N . GLU A 1 186 ? 4.683 -5.382 11.869 1.00 88.94 186 GLU A N 1
ATOM 1500 C CA . GLU A 1 186 ? 4.433 -4.966 10.493 1.00 88.94 186 GLU A CA 1
ATOM 1501 C C . GLU A 1 186 ? 2.988 -5.231 10.044 1.00 88.94 186 GLU A C 1
ATOM 1503 O O . GLU A 1 186 ? 2.361 -4.349 9.456 1.00 88.94 186 GLU A O 1
ATOM 1508 N N . CYS A 1 187 ? 2.424 -6.395 10.384 1.00 90.81 187 CYS A N 1
ATOM 1509 C CA . CYS A 1 187 ? 1.021 -6.727 10.121 1.00 90.81 187 CYS A CA 1
ATOM 1510 C C . CYS A 1 187 ? 0.071 -5.750 10.826 1.00 90.81 187 CYS A C 1
ATOM 1512 O O . CYS A 1 187 ? -0.870 -5.251 10.214 1.00 90.81 187 CYS A O 1
ATOM 1514 N N . TYR A 1 188 ? 0.326 -5.458 12.104 1.00 92.00 188 TYR A N 1
ATOM 1515 C CA . TYR A 1 188 ? -0.480 -4.533 12.898 1.00 92.00 188 TYR A CA 1
ATOM 1516 C C . TYR A 1 188 ? -0.436 -3.120 12.315 1.00 92.00 188 TYR A C 1
ATOM 1518 O O . TYR A 1 188 ? -1.478 -2.522 12.051 1.00 92.00 188 TYR A O 1
ATOM 1526 N N . TRP A 1 189 ? 0.771 -2.610 12.063 1.00 94.25 189 TRP A N 1
ATOM 1527 C CA . TRP A 1 189 ? 0.990 -1.293 11.472 1.00 94.25 189 TRP A CA 1
ATOM 1528 C C . TRP A 1 189 ? 0.262 -1.140 10.133 1.00 94.25 189 TRP A C 1
ATOM 1530 O O . TRP A 1 189 ? -0.520 -0.203 9.957 1.00 94.25 189 TRP A O 1
ATOM 1540 N N . LEU A 1 190 ? 0.456 -2.092 9.215 1.00 94.31 190 LEU A N 1
ATOM 1541 C CA . LEU A 1 190 ? -0.157 -2.032 7.892 1.00 94.31 190 LEU A CA 1
ATOM 1542 C C . LEU A 1 190 ? -1.682 -2.150 7.974 1.00 94.31 190 LEU A C 1
ATOM 1544 O O . LEU A 1 190 ? -2.393 -1.404 7.303 1.00 94.31 190 LEU A O 1
ATOM 1548 N N . SER A 1 191 ? -2.195 -3.032 8.835 1.00 94.19 191 SER A N 1
ATOM 1549 C CA . SER A 1 191 ? -3.634 -3.177 9.052 1.00 94.19 191 SER A CA 1
ATOM 1550 C C . SER A 1 191 ? -4.274 -1.887 9.554 1.00 94.19 191 SER A C 1
ATOM 1552 O O . SER A 1 191 ? -5.357 -1.515 9.102 1.00 94.19 191 SER A O 1
ATOM 1554 N N . CYS A 1 192 ? -3.611 -1.187 10.474 1.00 94.56 192 CYS A N 1
ATOM 1555 C CA . CYS A 1 192 ? -4.098 0.088 10.974 1.00 94.56 192 CYS A CA 1
ATOM 1556 C C . CYS A 1 192 ? -4.149 1.148 9.859 1.00 94.56 192 CYS A C 1
ATOM 1558 O O . CYS A 1 192 ? -5.152 1.849 9.718 1.00 94.56 192 CYS A O 1
ATOM 1560 N N . LEU A 1 193 ? -3.109 1.230 9.020 1.00 94.94 193 LEU A N 1
ATOM 1561 C CA . LEU A 1 193 ? -3.077 2.148 7.876 1.00 94.94 193 LEU A CA 1
ATOM 1562 C C . LEU A 1 193 ? -4.163 1.840 6.838 1.00 94.94 193 LEU A C 1
ATOM 1564 O O . LEU A 1 193 ? -4.802 2.763 6.332 1.00 9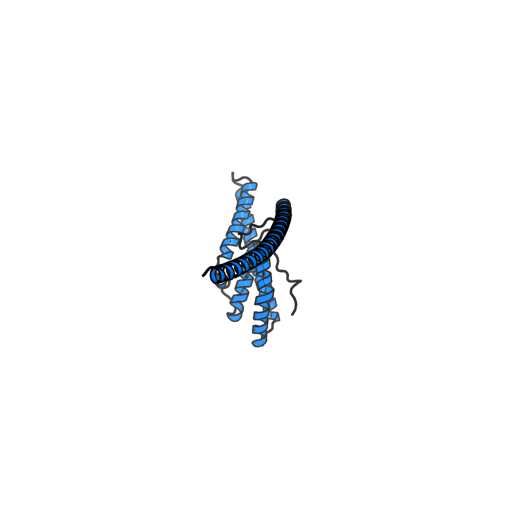4.94 193 LEU A O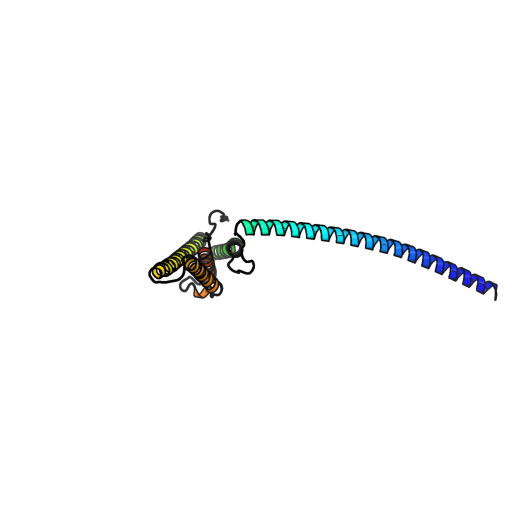 1
ATOM 1568 N N . MET A 1 194 ? -4.394 0.558 6.547 1.00 94.62 194 MET A N 1
ATOM 1569 C CA . MET A 1 194 ? -5.451 0.095 5.643 1.00 94.62 194 MET A CA 1
ATOM 1570 C C . MET A 1 194 ? -6.849 0.444 6.170 1.00 94.62 194 MET A C 1
ATOM 1572 O O . MET A 1 194 ? -7.691 0.922 5.409 1.00 94.62 194 MET A O 1
ATOM 1576 N N . ALA A 1 195 ? -7.090 0.274 7.472 1.00 94.44 195 ALA A N 1
ATOM 1577 C CA . ALA A 1 195 ? -8.369 0.598 8.106 1.00 94.44 195 ALA A CA 1
ATOM 1578 C C . ALA A 1 195 ? -8.640 2.118 8.190 1.00 94.44 195 ALA A C 1
ATOM 1580 O O . ALA A 1 195 ? -9.798 2.552 8.155 1.00 94.44 195 ALA A O 1
ATOM 1581 N N . LEU A 1 196 ? -7.584 2.937 8.264 1.00 92.75 196 LEU A N 1
ATOM 1582 C CA . LEU A 1 196 ? -7.674 4.401 8.208 1.00 92.75 196 LEU A CA 1
ATOM 1583 C C . LEU A 1 196 ? -7.933 4.941 6.794 1.00 92.75 196 LEU A C 1
ATOM 1585 O O . LEU A 1 196 ? -8.343 6.093 6.664 1.00 92.75 196 LEU A O 1
ATOM 1589 N N . ASN A 1 197 ? -7.759 4.128 5.747 1.00 91.88 197 ASN A N 1
ATOM 1590 C CA . ASN A 1 197 ? -8.045 4.545 4.378 1.00 91.88 197 ASN A CA 1
ATOM 1591 C C . ASN A 1 197 ? -9.530 4.926 4.191 1.00 91.88 197 ASN A C 1
ATOM 1593 O O . ASN A 1 197 ? -10.420 4.518 4.951 1.00 91.88 197 ASN A O 1
ATOM 1597 N N . ASN A 1 198 ? -9.815 5.711 3.151 1.00 86.69 198 ASN A N 1
ATOM 1598 C CA . ASN A 1 198 ? -11.172 6.106 2.798 1.00 86.69 198 ASN A CA 1
ATOM 1599 C C . ASN A 1 198 ? -11.502 5.725 1.340 1.00 86.69 198 ASN A C 1
ATOM 1601 O O . ASN A 1 198 ? -11.026 6.404 0.433 1.00 86.69 198 ASN A O 1
ATOM 1605 N N . PRO A 1 199 ? -12.316 4.677 1.099 1.00 88.00 199 PRO A N 1
ATOM 1606 C CA . PRO A 1 199 ? -12.923 3.775 2.089 1.00 88.00 199 PRO A CA 1
ATOM 1607 C C . PRO A 1 199 ? -11.893 2.837 2.756 1.00 88.00 199 PRO A C 1
ATOM 1609 O O . PRO A 1 199 ? -10.829 2.607 2.176 1.00 88.00 199 PRO A O 1
ATOM 1612 N N . PRO A 1 200 ? -12.186 2.273 3.948 1.00 90.44 200 PRO A N 1
ATOM 1613 C CA . PRO A 1 200 ? -11.311 1.295 4.596 1.00 90.44 200 PRO A CA 1
ATOM 1614 C C . PRO A 1 200 ? -10.967 0.135 3.666 1.00 90.44 200 PRO A C 1
ATOM 1616 O O . PRO A 1 200 ? -11.858 -0.459 3.054 1.00 90.44 200 PRO A O 1
ATOM 1619 N N . LEU A 1 201 ? -9.686 -0.210 3.592 1.00 92.06 201 LEU A N 1
ATOM 1620 C CA . LEU A 1 201 ? -9.230 -1.380 2.852 1.00 92.06 201 LEU A CA 1
ATOM 1621 C C . LEU A 1 201 ? -9.320 -2.619 3.739 1.00 92.06 201 LEU A C 1
ATOM 1623 O O . LEU A 1 201 ? -9.091 -2.556 4.946 1.00 92.06 201 LEU A O 1
ATOM 1627 N N . GLN A 1 202 ? -9.635 -3.753 3.121 1.00 88.69 202 GLN A N 1
ATOM 1628 C CA . GLN A 1 202 ? -9.680 -5.050 3.785 1.00 88.69 202 GLN A CA 1
ATOM 1629 C C . GLN A 1 202 ? -8.580 -5.948 3.215 1.00 88.69 202 GLN A C 1
ATOM 1631 O O . GLN A 1 202 ? -8.363 -5.932 2.001 1.00 88.69 202 GLN A O 1
ATOM 1636 N N . PRO A 1 203 ? -7.893 -6.740 4.052 1.00 87.62 203 PRO A N 1
ATOM 1637 C CA . PRO A 1 203 ? -6.957 -7.739 3.562 1.00 87.62 203 PRO A CA 1
ATOM 1638 C C . PRO A 1 203 ? -7.667 -8.776 2.684 1.00 87.62 203 PRO A C 1
ATOM 1640 O O . PRO A 1 203 ? -8.736 -9.285 3.033 1.00 87.62 203 PRO A O 1
ATOM 1643 N N . ASP A 1 204 ? -7.047 -9.139 1.565 1.00 84.62 204 ASP A N 1
ATOM 1644 C CA . ASP A 1 204 ? -7.573 -10.174 0.682 1.00 84.62 204 ASP A CA 1
ATOM 1645 C C . ASP A 1 204 ? -7.121 -11.571 1.121 1.00 84.62 204 ASP A C 1
ATOM 1647 O O . ASP A 1 204 ? -6.133 -12.147 0.645 1.00 84.62 204 ASP A O 1
ATOM 1651 N N . TRP A 1 205 ? -7.905 -12.132 2.041 1.00 80.31 205 TRP A N 1
ATOM 1652 C CA . TRP A 1 205 ? -7.723 -13.494 2.529 1.00 80.31 205 TRP A CA 1
ATOM 1653 C C . TRP A 1 205 ? -8.135 -14.571 1.518 1.00 80.31 205 TRP A C 1
ATOM 1655 O O . TRP A 1 205 ? -7.721 -15.719 1.676 1.00 80.31 205 TRP A O 1
ATOM 1665 N N . LYS A 1 206 ? -8.962 -14.243 0.513 1.00 69.00 206 LYS A N 1
ATOM 1666 C CA . LYS A 1 206 ? -9.515 -15.227 -0.434 1.00 69.00 206 LYS A CA 1
ATOM 1667 C C . LYS A 1 206 ? -8.500 -15.595 -1.507 1.00 69.00 206 LYS A C 1
ATOM 1669 O O . LYS A 1 206 ? -8.335 -16.775 -1.794 1.00 69.00 206 LYS A O 1
ATOM 1674 N N . ASN A 1 207 ? -7.747 -14.619 -2.010 1.00 63.44 207 ASN A N 1
ATOM 1675 C CA . ASN A 1 207 ? -6.626 -14.870 -2.923 1.00 63.44 207 ASN A CA 1
ATOM 1676 C C . ASN A 1 207 ? -5.337 -15.236 -2.176 1.00 63.44 207 ASN A C 1
ATOM 1678 O O . ASN A 1 207 ? -4.225 -15.056 -2.683 1.00 63.44 207 ASN A O 1
ATOM 1682 N N . HIS A 1 208 ? -5.444 -15.681 -0.926 1.00 58.69 208 HIS A N 1
ATOM 1683 C CA . HIS A 1 208 ? -4.297 -16.127 -0.165 1.00 58.69 208 HIS A CA 1
ATOM 1684 C C . HIS A 1 208 ? -3.904 -17.510 -0.676 1.00 58.69 208 HIS A C 1
ATOM 1686 O O . HIS A 1 208 ? -4.548 -18.496 -0.332 1.00 58.69 208 HIS A O 1
ATOM 1692 N N . VAL A 1 209 ? -2.878 -17.568 -1.532 1.00 47.03 209 VAL A N 1
ATOM 1693 C CA . VAL A 1 209 ? -2.355 -18.834 -2.059 1.00 47.03 209 VAL A CA 1
ATOM 1694 C C . VAL A 1 209 ? -2.041 -19.752 -0.873 1.00 47.03 209 VAL A C 1
ATOM 1696 O O . VAL A 1 209 ? -1.173 -19.415 -0.061 1.00 47.03 209 VAL A O 1
ATOM 1699 N N . PRO A 1 210 ? -2.741 -20.889 -0.725 1.00 41.88 210 PRO A N 1
ATOM 1700 C CA . PRO A 1 210 ? -2.345 -21.907 0.219 1.00 41.88 210 PRO A CA 1
ATOM 1701 C C . PRO A 1 210 ? -1.218 -22.695 -0.450 1.00 41.88 210 PRO A C 1
ATOM 1703 O O . PRO A 1 210 ? -1.465 -23.670 -1.150 1.00 41.88 210 PRO A O 1
ATOM 1706 N N . GLY A 1 211 ? 0.013 -22.216 -0.295 1.00 43.06 211 GLY A N 1
ATOM 1707 C CA . GLY A 1 211 ? 1.229 -22.943 -0.668 1.00 43.06 211 GLY A CA 1
ATOM 1708 C C . GLY A 1 211 ? 2.088 -23.134 0.554 1.00 43.06 211 GLY A C 1
ATOM 1709 O O . GLY A 1 211 ? 2.642 -22.120 1.030 1.00 43.06 211 GLY A O 1
#

Mean predicted aligned error: 13.73 Å

Solvent-accessible surface area (backbone atoms only — not comparable to full-atom values): 11892 Å² total; per-residue (Å²): 113,69,72,63,53,55,52,54,51,53,52,53,49,53,54,52,52,52,52,51,53,49,53,51,53,53,51,52,51,54,52,52,52,53,52,49,53,51,52,52,49,52,51,52,51,53,52,51,50,52,52,48,53,53,49,51,51,51,52,54,51,32,58,74,70,67,70,66,70,60,90,85,43,84,76,26,71,67,47,48,50,54,52,49,50,46,43,58,73,60,46,49,56,54,54,39,52,55,29,51,77,68,75,39,65,55,64,59,54,54,53,48,51,53,50,38,30,50,53,26,31,53,52,44,50,54,52,53,48,51,53,54,51,58,58,59,68,50,69,83,49,103,58,78,57,75,68,57,53,53,51,51,54,51,49,51,45,50,50,51,39,52,54,54,69,75,46,65,46,70,77,76,50,90,88,57,64,73,93,51,31,68,61,51,20,50,43,27,51,51,25,32,48,30,38,57,36,90,75,57,52,75,85,70,71,81,81,51,78,92,123